Protein AF-A0A7H4PI12-F1 (afdb_monomer)

Structure (mmCIF, N/CA/C/O backbone):
data_AF-A0A7H4PI12-F1
#
_entry.id   AF-A0A7H4PI12-F1
#
loop_
_atom_site.group_PDB
_atom_site.id
_atom_site.type_symbol
_atom_site.label_atom_id
_atom_site.label_alt_id
_atom_site.label_comp_id
_atom_site.label_asym_id
_atom_site.label_entity_id
_atom_site.label_seq_id
_atom_site.pdbx_PDB_ins_code
_atom_site.Cartn_x
_atom_site.Cartn_y
_atom_site.Cartn_z
_atom_site.occupancy
_atom_site.B_iso_or_equiv
_atom_site.auth_seq_id
_atom_site.auth_comp_id
_atom_site.auth_asym_id
_atom_site.auth_atom_id
_atom_site.pdbx_PDB_model_num
ATOM 1 N N . MET A 1 1 ? 13.321 17.589 -21.536 1.00 33.44 1 MET A N 1
ATOM 2 C CA . MET A 1 1 ? 11.863 17.770 -21.383 1.00 33.44 1 MET A CA 1
ATOM 3 C C . MET A 1 1 ? 11.280 16.417 -21.006 1.00 33.44 1 MET A C 1
ATOM 5 O O . MET A 1 1 ? 11.033 15.610 -21.891 1.00 33.44 1 MET A O 1
ATOM 9 N N . ARG A 1 2 ? 11.178 16.107 -19.708 1.00 39.12 2 ARG A N 1
ATOM 10 C CA . ARG A 1 2 ? 10.353 14.979 -19.256 1.00 39.12 2 ARG A CA 1
ATOM 11 C C . ARG A 1 2 ? 8.917 15.487 -19.331 1.00 39.12 2 ARG A C 1
ATOM 13 O O . ARG A 1 2 ? 8.615 16.496 -18.705 1.00 39.12 2 ARG A O 1
ATOM 20 N N . MET A 1 3 ? 8.093 14.896 -20.192 1.00 35.16 3 MET A N 1
ATOM 21 C CA . MET A 1 3 ? 6.657 15.141 -20.125 1.00 35.16 3 MET A CA 1
ATOM 22 C C . MET A 1 3 ? 6.193 14.562 -18.794 1.00 35.16 3 MET A C 1
ATOM 24 O O . MET A 1 3 ? 6.242 13.349 -18.614 1.00 35.16 3 MET A O 1
ATOM 28 N N . SER A 1 4 ? 5.833 15.437 -17.859 1.00 41.44 4 SER A N 1
ATOM 29 C CA . SER A 1 4 ? 5.164 15.076 -16.618 1.00 41.44 4 SER A CA 1
ATOM 30 C C . SER A 1 4 ? 3.796 14.522 -16.993 1.00 41.44 4 SER A C 1
ATOM 32 O O . SER A 1 4 ? 2.830 15.267 -17.139 1.00 41.44 4 SER A O 1
ATOM 34 N N . ILE A 1 5 ? 3.722 13.215 -17.234 1.00 49.44 5 ILE A N 1
ATOM 35 C CA . ILE A 1 5 ? 2.460 12.511 -17.060 1.00 49.44 5 ILE A CA 1
ATOM 36 C C . ILE A 1 5 ? 2.194 12.679 -15.570 1.00 49.44 5 ILE A C 1
ATOM 38 O O . ILE A 1 5 ? 2.943 12.145 -14.759 1.00 49.44 5 ILE A O 1
ATOM 42 N N . GLN A 1 6 ? 1.237 13.529 -15.205 1.00 54.19 6 GLN A N 1
ATOM 43 C CA . GLN A 1 6 ? 0.745 13.544 -13.837 1.00 54.19 6 GLN A CA 1
ATOM 44 C C . GLN A 1 6 ? 0.159 12.153 -13.609 1.00 54.19 6 GLN A C 1
ATOM 46 O O . GLN A 1 6 ? -0.921 11.846 -14.112 1.00 54.19 6 GLN A O 1
ATOM 51 N N . ASN A 1 7 ? 0.925 11.275 -12.963 1.00 68.69 7 ASN A N 1
ATOM 52 C CA . ASN A 1 7 ? 0.414 10.001 -12.497 1.00 68.69 7 ASN A CA 1
ATOM 53 C C . ASN A 1 7 ? -0.525 10.330 -11.346 1.00 68.69 7 ASN A C 1
ATOM 55 O O . ASN A 1 7 ? -0.106 10.542 -10.212 1.00 68.69 7 ASN A O 1
ATOM 59 N N . GLU A 1 8 ? -1.794 10.504 -11.689 1.00 86.06 8 GLU A N 1
ATOM 60 C CA . GLU A 1 8 ? -2.826 10.852 -10.733 1.00 86.06 8 GLU A CA 1
ATOM 61 C C . GLU A 1 8 ? -3.158 9.615 -9.900 1.00 86.06 8 GLU A C 1
ATOM 63 O O . GLU A 1 8 ? -3.460 8.540 -10.437 1.00 86.06 8 GLU A O 1
ATOM 68 N N . MET A 1 9 ? -3.070 9.769 -8.579 1.00 93.25 9 MET A N 1
ATOM 69 C CA . MET A 1 9 ? -3.509 8.744 -7.643 1.00 93.25 9 MET A CA 1
ATOM 70 C C . MET A 1 9 ? -5.002 8.475 -7.898 1.00 93.25 9 MET A C 1
ATOM 72 O O . MET A 1 9 ? -5.786 9.426 -7.927 1.00 93.25 9 MET A O 1
ATOM 76 N N . PRO A 1 10 ? -5.429 7.218 -8.110 1.00 94.94 10 PRO A N 1
ATOM 77 C CA . PRO A 1 10 ? -6.847 6.919 -8.283 1.00 94.94 10 PRO A CA 1
ATOM 78 C C . PRO A 1 10 ? -7.648 7.322 -7.033 1.00 94.94 10 PRO A C 1
ATOM 80 O O . PRO A 1 10 ? -7.107 7.396 -5.932 1.00 94.94 10 PRO A O 1
ATOM 83 N N . GLY A 1 11 ? -8.952 7.570 -7.175 1.00 95.12 11 GLY A N 1
ATOM 84 C CA . GLY A 1 11 ? -9.811 7.912 -6.034 1.00 95.12 11 GLY A CA 1
ATOM 85 C C . GLY A 1 11 ? -10.051 6.720 -5.098 1.00 95.12 11 GLY A C 1
ATOM 86 O O . GLY A 1 11 ? -10.323 5.620 -5.581 1.00 95.12 11 GLY A O 1
ATOM 87 N N . TYR A 1 12 ? -10.004 6.949 -3.779 1.00 94.81 12 TYR A N 1
ATOM 88 C CA . TYR A 1 12 ? -10.070 5.902 -2.742 1.00 94.81 12 TYR A CA 1
ATOM 89 C C . TYR A 1 12 ? -11.268 4.962 -2.922 1.00 94.81 12 TYR A C 1
ATOM 91 O O . TYR A 1 12 ? -11.102 3.757 -3.109 1.00 94.81 12 TYR A O 1
ATOM 99 N N . ASN A 1 13 ? -12.474 5.529 -3.001 1.00 94.44 13 ASN A N 1
ATOM 100 C CA . ASN A 1 13 ? -13.717 4.765 -3.161 1.00 94.44 13 ASN A CA 1
ATOM 101 C C . ASN A 1 13 ? -13.793 3.998 -4.490 1.00 94.44 13 ASN A C 1
ATOM 103 O O . ASN A 1 13 ? -14.437 2.956 -4.568 1.00 94.44 13 ASN A O 1
ATOM 107 N N . ALA A 1 14 ? -13.147 4.496 -5.549 1.00 95.88 14 ALA A N 1
ATOM 108 C CA . ALA A 1 14 ? -13.125 3.800 -6.833 1.00 95.88 14 ALA A CA 1
ATOM 109 C C . ALA A 1 14 ? -12.231 2.554 -6.768 1.00 95.88 14 ALA A C 1
ATOM 111 O O . ALA A 1 14 ? -12.604 1.501 -7.282 1.00 95.88 14 ALA A O 1
ATOM 112 N N . VAL A 1 15 ? -11.072 2.655 -6.107 1.00 97.38 15 VAL A N 1
ATOM 113 C CA . VAL A 1 15 ? -10.194 1.501 -5.867 1.00 97.38 15 VAL A CA 1
ATOM 114 C C . VAL A 1 15 ? -10.881 0.487 -4.957 1.00 97.38 15 VAL A C 1
ATOM 116 O O . VAL A 1 15 ? -10.858 -0.700 -5.267 1.00 97.38 15 VAL A O 1
ATOM 119 N N . ASP A 1 16 ? -11.544 0.949 -3.896 1.00 95.94 16 ASP A N 1
ATOM 120 C CA . ASP A 1 16 ? -12.280 0.085 -2.969 1.00 95.94 16 ASP A CA 1
ATOM 121 C C . ASP A 1 16 ? -13.351 -0.745 -3.690 1.00 95.94 16 ASP A C 1
ATOM 123 O O . ASP A 1 16 ? -13.410 -1.969 -3.567 1.00 95.94 16 ASP A O 1
ATOM 127 N N . GLN A 1 17 ? -14.148 -0.101 -4.546 1.00 96.50 17 GLN A N 1
ATOM 128 C CA . GLN A 1 17 ? -15.148 -0.791 -5.360 1.00 96.50 17 GLN A CA 1
ATOM 129 C C . GLN A 1 17 ? -14.525 -1.848 -6.279 1.00 96.50 17 GLN A C 1
ATOM 131 O O . GLN A 1 17 ? -15.068 -2.946 -6.398 1.00 96.50 17 GLN A O 1
ATOM 136 N N . LEU A 1 18 ? -13.395 -1.542 -6.921 1.00 97.25 18 LEU A N 1
ATOM 137 C CA . LEU A 1 18 ? -12.708 -2.476 -7.818 1.00 97.25 18 LEU A CA 1
ATOM 138 C C . LEU A 1 18 ? -12.129 -3.687 -7.073 1.00 97.25 18 LEU A C 1
ATOM 140 O O . LEU A 1 18 ? -12.217 -4.806 -7.583 1.00 97.25 18 LEU A O 1
ATOM 144 N N . LEU A 1 19 ? -11.561 -3.476 -5.880 1.00 91.88 19 LEU A N 1
ATOM 145 C CA . LEU A 1 19 ? -11.053 -4.543 -5.011 1.00 91.88 19 LEU A CA 1
ATOM 146 C C . LEU A 1 19 ? -12.195 -5.469 -4.577 1.00 91.88 19 LEU A C 1
ATOM 148 O O . LEU A 1 19 ? -12.129 -6.682 -4.797 1.00 91.88 19 LEU A O 1
ATOM 152 N N . ASN A 1 20 ? -13.292 -4.888 -4.084 1.00 92.19 20 ASN A N 1
ATOM 153 C CA . ASN A 1 20 ? -14.480 -5.623 -3.654 1.00 92.19 20 ASN A CA 1
ATOM 154 C C . ASN A 1 20 ? -15.137 -6.417 -4.796 1.00 92.19 20 ASN A C 1
ATOM 156 O O . ASN A 1 20 ? -15.506 -7.577 -4.617 1.00 92.19 20 ASN A O 1
ATOM 160 N N . GLN A 1 21 ? -15.249 -5.837 -5.996 1.00 93.81 21 GLN A N 1
ATOM 161 C CA . GLN A 1 21 ? -15.822 -6.517 -7.168 1.00 93.81 21 GLN A CA 1
ATOM 162 C C . GLN A 1 21 ? -15.034 -7.758 -7.596 1.00 93.81 21 GLN A C 1
ATOM 164 O O . GLN A 1 21 ? -15.619 -8.697 -8.139 1.00 93.81 21 GLN A O 1
ATOM 169 N N . GLN A 1 22 ? -13.718 -7.764 -7.375 1.00 89.06 22 GLN A N 1
ATOM 170 C CA . GLN A 1 22 ? -12.851 -8.899 -7.694 1.00 89.06 22 GLN A CA 1
ATOM 171 C C . GLN A 1 22 ? -12.621 -9.835 -6.502 1.00 89.06 22 GLN A C 1
ATOM 173 O O . GLN A 1 22 ? -11.933 -10.839 -6.657 1.00 89.06 22 GLN A O 1
ATOM 178 N N . GLY A 1 23 ? -13.218 -9.548 -5.339 1.00 85.75 23 GLY A N 1
ATOM 179 C CA . GLY A 1 23 ? -13.073 -10.364 -4.134 1.00 85.75 23 GLY A CA 1
ATOM 180 C C . GLY A 1 23 ? -11.680 -10.296 -3.505 1.00 85.75 23 GLY A C 1
ATOM 181 O O . GLY A 1 23 ? -11.284 -11.234 -2.816 1.00 85.75 23 GLY A O 1
ATOM 182 N N . VAL A 1 24 ? -10.932 -9.215 -3.747 1.00 84.94 24 VAL A N 1
ATOM 183 C CA . VAL A 1 24 ? -9.611 -9.000 -3.145 1.00 84.94 24 VAL A CA 1
ATOM 184 C C . VAL A 1 24 ? -9.805 -8.559 -1.698 1.00 84.94 24 VAL A C 1
ATOM 186 O O . VAL A 1 24 ? -10.451 -7.550 -1.440 1.00 84.94 24 VAL A O 1
ATOM 189 N N . GLY A 1 25 ? -9.242 -9.308 -0.749 1.00 85.75 25 GLY A N 1
ATOM 190 C CA . GLY A 1 25 ? -9.447 -9.099 0.691 1.00 85.75 25 GLY A CA 1
ATOM 191 C C . GLY A 1 25 ? -8.648 -7.953 1.317 1.00 85.75 25 GLY A C 1
ATOM 192 O O . GLY A 1 25 ? -8.349 -8.034 2.503 1.00 85.75 25 GLY A O 1
ATOM 193 N N . LEU A 1 26 ? -8.253 -6.948 0.532 1.00 88.31 26 LEU A N 1
ATOM 194 C CA . LEU A 1 26 ? -7.502 -5.778 0.993 1.00 88.31 26 LEU A CA 1
ATOM 195 C C . LEU A 1 26 ? -8.334 -4.515 0.783 1.00 88.31 26 LEU A C 1
ATOM 197 O O . LEU A 1 26 ? -9.026 -4.377 -0.224 1.00 88.31 26 LEU A O 1
ATOM 201 N N . THR A 1 27 ? -8.172 -3.559 1.688 1.00 94.69 27 THR A N 1
ATOM 202 C CA . THR A 1 27 ? -8.604 -2.170 1.520 1.00 94.69 27 THR A CA 1
ATOM 203 C C . THR A 1 27 ? -7.661 -1.406 0.577 1.00 94.69 27 THR A C 1
ATOM 205 O O . THR A 1 27 ? -6.516 -1.824 0.343 1.00 94.69 27 THR A O 1
ATOM 208 N N . PRO A 1 28 ? -8.070 -0.234 0.055 1.00 97.44 28 PRO A N 1
ATOM 209 C CA . PRO A 1 28 ? -7.175 0.595 -0.749 1.00 97.44 28 PRO A CA 1
ATOM 210 C C . PRO A 1 28 ? -5.924 1.048 0.019 1.00 97.44 28 PRO A C 1
ATOM 212 O O . PRO A 1 28 ? -4.840 1.111 -0.566 1.00 97.44 28 PRO A O 1
ATOM 215 N N . ALA A 1 29 ? -6.051 1.306 1.327 1.00 96.88 29 ALA A N 1
ATOM 216 C CA . ALA A 1 29 ? -4.928 1.662 2.192 1.00 96.88 29 ALA A CA 1
ATOM 217 C C . ALA A 1 29 ? -3.910 0.520 2.289 1.00 96.88 29 ALA A C 1
ATOM 219 O O . ALA A 1 29 ? -2.722 0.718 2.040 1.00 96.88 29 ALA A O 1
ATOM 220 N N . GLU A 1 30 ? -4.369 -0.697 2.561 1.00 96.06 30 GLU A N 1
ATOM 221 C CA . GLU A 1 30 ? -3.512 -1.884 2.614 1.00 96.06 30 GLU A CA 1
ATOM 222 C C . GLU A 1 30 ? -2.811 -2.145 1.276 1.00 96.06 30 GLU A C 1
ATOM 224 O O . GLU A 1 30 ? -1.605 -2.388 1.237 1.00 96.06 30 GLU A O 1
ATOM 229 N N . MET A 1 31 ? -3.532 -2.010 0.1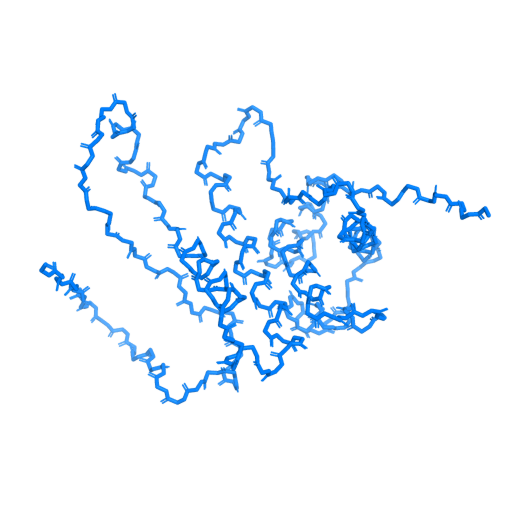61 1.00 98.00 31 MET A N 1
ATOM 230 C CA . MET A 1 31 ? -2.961 -2.164 -1.178 1.00 98.00 31 MET A CA 1
ATOM 231 C C . MET A 1 31 ? -1.869 -1.119 -1.467 1.00 98.00 31 MET A C 1
ATOM 233 O O . MET A 1 31 ? -0.792 -1.460 -1.964 1.00 98.00 31 MET A O 1
ATOM 237 N N . HIS A 1 32 ? -2.103 0.148 -1.111 1.00 98.38 32 HIS A N 1
ATOM 238 C CA . HIS A 1 32 ? -1.095 1.202 -1.242 1.00 98.38 32 HIS A CA 1
ATOM 239 C C . HIS A 1 32 ? 0.113 0.958 -0.331 1.00 98.38 32 HIS A C 1
ATOM 241 O O . HIS A 1 32 ? 1.249 1.202 -0.741 1.00 98.38 32 HIS A O 1
ATOM 247 N N . GLY A 1 33 ? -0.115 0.463 0.888 1.00 97.00 33 GLY A N 1
ATOM 248 C CA . GLY A 1 33 ? 0.935 0.053 1.819 1.00 97.00 33 GLY A CA 1
ATOM 249 C C . GLY A 1 33 ? 1.818 -1.021 1.209 1.00 97.00 33 GLY A C 1
ATOM 250 O O . GLY A 1 33 ? 3.030 -0.837 1.127 1.00 97.00 33 GLY A O 1
ATOM 251 N N . LEU A 1 34 ? 1.213 -2.080 0.668 1.00 96.69 34 LEU A N 1
ATOM 252 C CA . LEU A 1 34 ? 1.930 -3.162 -0.002 1.00 96.69 34 LEU A CA 1
ATOM 253 C C . LEU A 1 34 ? 2.814 -2.658 -1.149 1.00 96.69 34 LEU A C 1
ATOM 255 O O . LEU A 1 34 ? 4.005 -2.970 -1.196 1.00 96.69 34 LEU A O 1
ATOM 259 N N . ILE A 1 35 ? 2.250 -1.852 -2.051 1.00 97.75 35 ILE A N 1
ATOM 260 C CA . ILE A 1 35 ? 2.979 -1.288 -3.197 1.00 97.75 35 ILE A CA 1
ATOM 261 C C . ILE A 1 35 ? 4.122 -0.380 -2.725 1.00 97.75 35 ILE A C 1
ATOM 263 O O . ILE A 1 35 ? 5.242 -0.487 -3.226 1.00 97.75 35 ILE A O 1
ATOM 267 N N . SER A 1 36 ? 3.866 0.461 -1.722 1.00 97.38 36 SER A N 1
ATOM 268 C CA . SER A 1 36 ? 4.871 1.340 -1.117 1.00 97.38 36 SER A CA 1
ATOM 269 C C . SER A 1 36 ? 6.011 0.541 -0.479 1.00 97.38 36 SER A C 1
ATOM 271 O O . SER A 1 36 ? 7.177 0.873 -0.671 1.00 97.38 36 SER A O 1
ATOM 273 N N . GLY A 1 37 ? 5.702 -0.552 0.225 1.00 93.88 37 GLY A N 1
ATOM 274 C CA . GLY A 1 37 ? 6.696 -1.447 0.818 1.00 93.88 37 GLY A CA 1
ATOM 275 C C . GLY A 1 37 ? 7.575 -2.123 -0.232 1.00 93.88 37 GLY A C 1
ATOM 276 O O . GLY A 1 37 ? 8.794 -2.177 -0.081 1.00 93.88 37 GLY A O 1
ATOM 277 N N . ILE A 1 38 ? 6.970 -2.584 -1.331 1.00 94.38 38 ILE A N 1
ATOM 278 C CA . ILE A 1 38 ? 7.683 -3.185 -2.468 1.00 94.38 38 ILE A CA 1
ATOM 279 C C . ILE A 1 38 ? 8.640 -2.171 -3.120 1.00 94.38 38 ILE A C 1
ATOM 281 O O . ILE A 1 38 ? 9.795 -2.505 -3.402 1.00 94.38 38 ILE A O 1
ATOM 285 N N . LEU A 1 39 ? 8.185 -0.930 -3.326 1.00 93.94 39 LEU A N 1
ATOM 286 C CA . LEU A 1 39 ? 8.994 0.166 -3.871 1.00 93.94 39 LEU A CA 1
ATOM 287 C C . LEU A 1 39 ? 10.154 0.542 -2.936 1.00 93.94 39 LEU A C 1
ATOM 289 O O . LEU A 1 39 ? 11.309 0.569 -3.365 1.00 93.94 39 LEU A O 1
ATOM 293 N N . CYS A 1 40 ? 9.878 0.761 -1.647 1.00 93.25 40 CYS A N 1
ATOM 294 C CA . CYS A 1 40 ? 10.893 1.082 -0.636 1.00 93.25 40 CYS A CA 1
ATOM 295 C C . CYS A 1 40 ? 11.899 -0.056 -0.428 1.00 93.25 40 CYS A C 1
ATOM 297 O O . CYS A 1 40 ? 13.068 0.186 -0.128 1.00 93.25 40 CYS A O 1
ATOM 299 N N . GLY A 1 41 ? 11.482 -1.301 -0.653 1.00 89.00 41 GLY A N 1
ATOM 300 C CA . GLY A 1 41 ? 12.371 -2.454 -0.691 1.00 89.00 41 GLY A CA 1
ATOM 301 C C . GLY A 1 41 ? 13.214 -2.567 -1.962 1.00 89.00 41 GLY A C 1
ATOM 302 O O . GLY A 1 41 ? 13.965 -3.528 -2.111 1.00 89.00 41 GLY A O 1
ATOM 303 N N . GLY A 1 42 ? 13.159 -1.588 -2.864 1.00 88.25 42 GLY A N 1
ATOM 304 C CA . GLY A 1 42 ? 14.069 -1.464 -3.998 1.00 88.25 42 GLY A CA 1
ATOM 305 C C . GLY A 1 42 ? 13.605 -2.164 -5.272 1.00 88.25 42 GLY A C 1
ATOM 306 O O . GLY A 1 42 ? 14.413 -2.319 -6.192 1.00 88.25 42 GLY A O 1
ATOM 307 N N . ASN A 1 43 ? 12.337 -2.576 -5.357 1.00 91.50 43 ASN A N 1
ATOM 308 C CA . ASN A 1 43 ? 11.761 -3.018 -6.623 1.00 91.50 43 ASN A CA 1
ATOM 309 C C . ASN A 1 43 ? 11.670 -1.833 -7.602 1.00 91.50 43 ASN A C 1
ATOM 311 O O . ASN A 1 43 ? 11.208 -0.757 -7.235 1.00 91.50 43 ASN A O 1
ATOM 315 N N . LYS A 1 44 ? 12.136 -2.020 -8.842 1.00 86.50 44 LYS A N 1
ATOM 316 C CA . LYS A 1 44 ? 12.191 -0.960 -9.871 1.00 86.50 44 LYS A CA 1
ATOM 317 C C . LYS A 1 44 ? 11.654 -1.395 -11.233 1.00 86.50 44 LYS A C 1
ATOM 319 O O . LYS A 1 44 ? 11.778 -0.656 -12.207 1.00 86.50 44 LYS A O 1
ATOM 324 N N . ASP A 1 45 ? 11.127 -2.608 -11.337 1.00 90.88 45 ASP A N 1
ATOM 325 C CA . ASP A 1 45 ? 10.677 -3.186 -12.600 1.00 90.88 45 ASP A CA 1
ATOM 326 C C . ASP A 1 45 ? 9.252 -3.731 -12.468 1.00 90.88 45 ASP A C 1
ATOM 328 O O . ASP A 1 45 ? 8.603 -3.581 -11.444 1.00 90.88 45 ASP A O 1
ATOM 332 N N . SER A 1 46 ? 8.712 -4.346 -13.518 1.00 93.31 46 SER A N 1
ATOM 333 C CA . SER A 1 46 ? 7.322 -4.819 -13.507 1.00 93.31 46 SER A CA 1
ATOM 334 C C . SER A 1 46 ? 7.080 -6.083 -12.667 1.00 93.31 46 SER A C 1
ATOM 336 O O . SER A 1 46 ? 5.955 -6.582 -12.666 1.00 93.31 46 SER A O 1
ATOM 338 N N . SER A 1 47 ? 8.085 -6.612 -11.954 1.00 94.44 47 SER A N 1
ATOM 339 C CA . SER A 1 47 ? 7.928 -7.788 -11.082 1.00 94.44 47 SER A CA 1
ATOM 340 C C . SER A 1 47 ? 7.059 -7.528 -9.849 1.00 94.44 47 SER A C 1
ATOM 342 O O . SER A 1 47 ? 6.576 -8.485 -9.247 1.00 94.44 47 SER A O 1
ATOM 344 N N . TRP A 1 48 ? 6.770 -6.264 -9.512 1.00 95.88 48 TRP A N 1
ATOM 345 C CA . TRP A 1 48 ? 5.797 -5.933 -8.468 1.00 95.88 48 TRP A CA 1
ATOM 346 C C . TRP A 1 48 ? 4.393 -6.480 -8.770 1.00 95.88 48 TRP A C 1
ATOM 348 O O . TRP A 1 48 ? 3.686 -6.863 -7.847 1.00 95.88 48 TRP A O 1
ATOM 358 N N . GLN A 1 49 ? 3.980 -6.560 -10.042 1.00 96.38 49 GLN A N 1
ATOM 359 C CA . GLN A 1 49 ? 2.632 -7.015 -10.413 1.00 96.38 49 GLN A CA 1
ATOM 360 C C . GLN A 1 49 ? 2.387 -8.484 -10.047 1.00 96.38 49 GLN A C 1
ATOM 362 O O . GLN A 1 49 ? 1.460 -8.742 -9.282 1.00 96.38 49 GLN A O 1
ATOM 367 N N . PRO A 1 50 ? 3.190 -9.456 -10.537 1.00 93.62 50 PRO A N 1
ATOM 368 C CA . PRO A 1 50 ? 3.025 -10.846 -10.124 1.00 93.62 50 PRO A CA 1
ATOM 369 C C . PRO A 1 50 ? 3.209 -11.024 -8.613 1.00 93.62 50 PRO A C 1
ATOM 371 O O . PRO A 1 50 ? 2.469 -11.796 -8.019 1.00 93.62 50 PRO A O 1
ATOM 374 N N . LEU A 1 51 ? 4.098 -10.255 -7.972 1.00 90.00 51 LEU A N 1
ATOM 375 C CA . LEU A 1 51 ? 4.266 -10.298 -6.519 1.00 90.00 51 LEU A CA 1
ATOM 376 C C . LEU A 1 51 ? 2.995 -9.869 -5.765 1.00 90.00 51 LEU A C 1
ATOM 378 O O . LEU A 1 51 ? 2.582 -10.541 -4.825 1.00 90.00 51 LEU A O 1
ATOM 382 N N . VAL A 1 52 ? 2.343 -8.781 -6.183 1.00 92.94 52 VAL A N 1
ATOM 383 C CA . VAL A 1 52 ? 1.065 -8.355 -5.594 1.00 92.94 52 VAL A CA 1
ATOM 384 C C . VAL A 1 52 ? -0.019 -9.406 -5.844 1.00 92.94 52 VAL A C 1
ATOM 386 O O . VAL A 1 52 ? -0.768 -9.713 -4.919 1.00 92.94 52 VAL A O 1
ATOM 389 N N . HIS A 1 53 ? -0.088 -10.008 -7.036 1.00 90.62 53 HIS A N 1
ATOM 390 C CA . HIS A 1 53 ? -1.038 -11.095 -7.308 1.00 90.62 53 HIS A CA 1
ATOM 391 C C . HIS A 1 53 ? -0.830 -12.283 -6.360 1.00 90.62 53 HIS A C 1
ATOM 393 O O . HIS A 1 53 ? -1.795 -12.785 -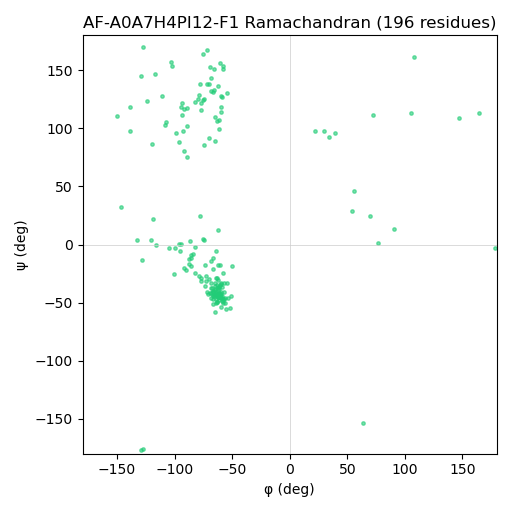5.786 1.00 90.62 53 HIS A O 1
ATOM 399 N N . ASP A 1 54 ? 0.417 -12.711 -6.158 1.00 86.12 54 ASP A N 1
ATOM 400 C CA . ASP A 1 54 ? 0.757 -13.832 -5.275 1.00 86.12 54 ASP A CA 1
ATOM 401 C C . ASP A 1 54 ? 0.358 -13.554 -3.819 1.00 86.12 54 ASP A C 1
ATOM 403 O O . ASP A 1 54 ? -0.121 -14.448 -3.123 1.00 86.12 54 ASP A O 1
ATOM 407 N N . LEU A 1 55 ? 0.523 -12.308 -3.365 1.00 85.06 55 LEU A N 1
ATOM 408 C CA . LEU A 1 55 ? 0.245 -11.908 -1.984 1.00 85.06 55 LEU A CA 1
ATOM 409 C C . LEU A 1 55 ? -1.233 -11.620 -1.702 1.00 85.06 55 LEU A C 1
ATOM 411 O O . LEU A 1 55 ? -1.645 -11.700 -0.549 1.00 85.06 55 LEU A O 1
ATOM 415 N N . THR A 1 56 ? -2.022 -11.263 -2.719 1.00 86.38 56 THR A N 1
ATOM 416 C CA . THR A 1 56 ? -3.370 -10.694 -2.508 1.00 86.38 56 THR A CA 1
ATOM 417 C C . THR A 1 56 ? -4.482 -11.381 -3.297 1.00 86.38 56 THR A C 1
ATOM 419 O O . THR A 1 56 ? -5.653 -11.155 -3.004 1.00 86.38 56 THR A O 1
ATOM 422 N N . ASN A 1 57 ? -4.144 -12.218 -4.284 1.00 86.56 57 ASN A N 1
ATOM 423 C CA . ASN A 1 57 ? -5.111 -12.791 -5.223 1.00 86.56 57 ASN A CA 1
ATOM 424 C C . ASN A 1 57 ? -4.744 -14.212 -5.687 1.00 86.56 57 ASN A C 1
ATOM 426 O O . ASN A 1 57 ? -4.991 -14.581 -6.834 1.00 86.56 57 ASN A O 1
ATOM 430 N N . GLU A 1 58 ? -4.096 -15.004 -4.827 1.00 84.50 58 GLU A N 1
ATOM 431 C CA . GLU A 1 58 ? -3.708 -16.400 -5.113 1.00 84.50 58 GLU A CA 1
ATOM 432 C C . GLU A 1 58 ? -2.883 -16.571 -6.411 1.00 84.50 58 GLU A C 1
ATOM 434 O O . GLU A 1 58 ? -2.947 -17.601 -7.085 1.00 84.50 58 GLU A O 1
ATOM 439 N N . GLY A 1 59 ? -2.119 -15.541 -6.793 1.00 82.69 59 GLY A N 1
ATOM 440 C CA . GLY A 1 59 ? -1.324 -15.512 -8.026 1.00 82.69 59 GLY A CA 1
ATOM 441 C C . GLY A 1 59 ? -2.130 -15.251 -9.305 1.00 82.69 59 GLY A C 1
ATOM 442 O O . GLY A 1 59 ? -1.565 -15.207 -10.401 1.00 82.69 59 GLY A O 1
ATOM 443 N N . LEU A 1 60 ? -3.447 -15.049 -9.204 1.00 89.44 60 LEU A N 1
ATOM 444 C CA . LEU A 1 60 ? -4.300 -14.703 -10.337 1.00 89.44 60 LEU A CA 1
ATOM 445 C C . LEU A 1 60 ? -4.148 -13.221 -10.696 1.00 89.44 60 LEU A C 1
ATOM 447 O O . LEU A 1 60 ? -4.127 -12.338 -9.838 1.00 89.44 60 LEU A O 1
ATOM 451 N N . ALA A 1 61 ? -4.084 -12.934 -11.995 1.00 93.81 61 ALA A N 1
ATOM 452 C CA . ALA A 1 61 ? -4.026 -11.562 -12.478 1.00 93.81 61 ALA A CA 1
ATOM 453 C C . ALA A 1 61 ? -5.349 -10.823 -12.231 1.00 93.81 61 ALA A C 1
ATOM 455 O O . ALA A 1 61 ? -6.430 -11.388 -12.413 1.00 93.81 61 ALA A O 1
ATOM 456 N N . PHE A 1 62 ? -5.259 -9.537 -11.894 1.00 95.62 62 PHE A N 1
ATOM 457 C CA . PHE A 1 62 ? -6.435 -8.680 -11.761 1.00 95.62 62 PHE A CA 1
ATOM 458 C C . PHE A 1 62 ? -7.106 -8.385 -13.108 1.00 95.62 62 PHE A C 1
ATOM 460 O O . PHE A 1 62 ? -6.459 -8.301 -14.158 1.00 95.62 62 PHE A O 1
ATOM 467 N N . GLY A 1 63 ? -8.415 -8.133 -13.066 1.00 96.50 63 GLY A N 1
ATOM 468 C CA . GLY A 1 63 ? -9.166 -7.579 -14.189 1.00 96.50 63 GLY A CA 1
ATOM 469 C C . GLY A 1 63 ? -8.607 -6.225 -14.642 1.00 96.50 63 GLY A C 1
ATOM 470 O O . GLY A 1 63 ? -8.003 -5.490 -13.859 1.00 96.50 63 GLY A O 1
ATOM 471 N N . HIS A 1 64 ? -8.822 -5.889 -15.918 1.00 96.88 64 HIS A N 1
ATOM 4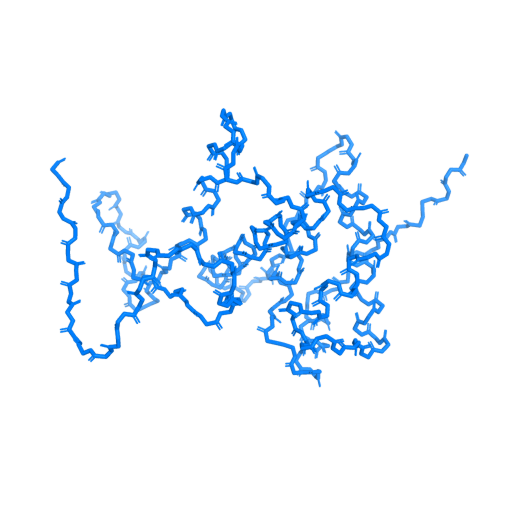72 C CA . HIS A 1 64 ? -8.175 -4.755 -16.591 1.00 96.88 64 HIS A CA 1
ATOM 473 C C . HIS A 1 64 ? -8.279 -3.424 -15.826 1.00 96.88 64 HIS A C 1
ATOM 475 O O . HIS A 1 64 ? -7.279 -2.714 -15.718 1.00 96.88 64 HIS A O 1
ATOM 481 N N . GLU A 1 65 ? -9.459 -3.108 -15.288 1.00 97.31 65 GLU A N 1
ATOM 482 C CA . GLU A 1 65 ? -9.731 -1.850 -14.583 1.00 97.31 65 GLU A CA 1
ATOM 483 C C . GLU A 1 65 ? -8.937 -1.738 -13.277 1.00 97.31 65 GLU A C 1
ATOM 485 O O . GLU A 1 65 ? -8.197 -0.771 -13.096 1.00 97.31 65 GLU A O 1
ATOM 490 N N . LEU A 1 66 ? -8.996 -2.763 -12.418 1.00 96.94 66 LEU A N 1
ATOM 491 C CA . LEU A 1 66 ? -8.200 -2.812 -11.188 1.00 96.94 66 LEU A CA 1
ATOM 492 C C . LEU A 1 66 ? -6.704 -2.790 -11.507 1.00 96.94 66 LEU A C 1
ATOM 494 O O . LEU A 1 66 ? -5.962 -1.998 -10.937 1.00 96.94 66 LEU A O 1
ATOM 498 N N . ALA A 1 67 ? -6.257 -3.579 -12.487 1.00 97.25 67 ALA A N 1
ATOM 499 C CA . ALA A 1 67 ? -4.857 -3.588 -12.894 1.00 97.25 67 ALA A CA 1
ATOM 500 C C . ALA A 1 67 ? -4.381 -2.199 -13.362 1.00 97.25 67 ALA A C 1
ATOM 502 O O . ALA A 1 67 ? -3.238 -1.821 -13.108 1.00 97.25 67 ALA A O 1
ATOM 503 N N . GLN A 1 68 ? -5.232 -1.426 -14.047 1.00 97.25 68 GLN A N 1
ATOM 504 C CA . GLN A 1 68 ? -4.906 -0.057 -14.448 1.00 97.25 68 GLN A CA 1
ATOM 505 C C . GLN A 1 68 ? -4.877 0.900 -13.253 1.00 97.25 68 GLN A C 1
ATOM 507 O O . GLN A 1 68 ? -3.942 1.693 -13.158 1.00 97.25 68 GLN A O 1
ATOM 512 N N . ALA A 1 69 ? -5.839 0.804 -12.334 1.00 97.44 69 ALA A N 1
ATOM 513 C CA . ALA A 1 69 ? -5.852 1.608 -11.115 1.00 97.44 69 ALA A CA 1
ATOM 514 C C . ALA A 1 69 ? -4.589 1.369 -10.269 1.00 97.44 69 ALA A C 1
ATOM 516 O O . ALA A 1 69 ? -3.936 2.326 -9.859 1.00 97.44 69 ALA A O 1
ATOM 517 N N . LEU A 1 70 ? -4.176 0.109 -10.100 1.00 97.38 70 LEU A N 1
ATOM 518 C CA . LEU A 1 70 ? -2.959 -0.239 -9.361 1.00 97.38 70 LEU A CA 1
ATOM 519 C C . LEU A 1 70 ? -1.680 0.199 -10.082 1.00 97.38 70 LEU A C 1
ATOM 521 O O . LEU A 1 70 ? -0.722 0.598 -9.427 1.00 97.38 70 LEU A O 1
ATOM 525 N N . ARG A 1 71 ? -1.649 0.185 -11.424 1.00 97.38 71 ARG A N 1
ATOM 526 C CA . ARG A 1 71 ? -0.531 0.774 -12.186 1.00 97.38 71 ARG A CA 1
ATOM 527 C C . ARG A 1 71 ? -0.424 2.280 -11.961 1.00 97.38 71 ARG A C 1
ATOM 529 O O . ARG A 1 71 ? 0.686 2.771 -11.780 1.00 97.38 71 ARG A O 1
ATOM 536 N N . ASN A 1 72 ? -1.551 2.993 -11.961 1.00 96.81 72 ASN A N 1
ATOM 537 C CA . ASN A 1 72 ? -1.572 4.431 -11.688 1.00 96.81 72 ASN A CA 1
ATOM 538 C C . ASN A 1 72 ? -1.101 4.718 -10.258 1.00 96.81 72 ASN A C 1
ATOM 540 O O . ASN A 1 72 ? -0.221 5.553 -10.078 1.00 96.81 72 ASN A O 1
ATOM 544 N N . MET A 1 73 ? -1.616 3.967 -9.276 1.00 97.38 73 MET A N 1
ATOM 545 C CA . MET A 1 73 ? -1.190 4.037 -7.877 1.00 97.38 73 MET A CA 1
ATOM 546 C C . MET A 1 73 ? 0.319 3.813 -7.748 1.00 97.38 73 MET A C 1
ATOM 548 O O . MET A 1 73 ? 1.015 4.694 -7.267 1.00 97.38 73 MET A O 1
ATOM 552 N N . HIS A 1 74 ? 0.848 2.701 -8.267 1.00 97.38 74 HIS A N 1
ATOM 553 C CA . HIS A 1 74 ? 2.285 2.413 -8.246 1.00 97.38 74 HIS A CA 1
ATOM 554 C C . HIS A 1 74 ? 3.119 3.547 -8.848 1.00 97.38 74 HIS A C 1
ATOM 556 O O . HIS A 1 74 ? 4.141 3.935 -8.287 1.00 97.38 74 HIS A O 1
ATOM 562 N N . SER A 1 75 ? 2.709 4.067 -10.006 1.00 95.00 75 SER A N 1
ATOM 563 C CA . SER A 1 75 ? 3.446 5.124 -10.696 1.00 95.00 75 SER A CA 1
ATOM 564 C C . SER A 1 75 ? 3.432 6.437 -9.906 1.00 95.00 75 SER A C 1
ATOM 566 O O . SER A 1 75 ? 4.480 7.050 -9.735 1.00 95.00 75 SER A O 1
ATOM 568 N N . ALA A 1 76 ? 2.278 6.822 -9.352 1.00 94.62 76 ALA A N 1
ATOM 569 C CA . ALA A 1 76 ? 2.139 7.998 -8.494 1.00 94.62 76 ALA A CA 1
ATOM 570 C C . ALA A 1 76 ? 2.967 7.869 -7.204 1.00 94.62 76 ALA A C 1
ATOM 572 O O . ALA A 1 76 ? 3.681 8.797 -6.824 1.00 94.62 76 ALA A O 1
ATOM 573 N N . THR A 1 77 ? 2.922 6.700 -6.557 1.00 94.62 77 THR A N 1
ATOM 574 C CA . THR A 1 77 ? 3.706 6.398 -5.354 1.00 94.62 77 THR A CA 1
ATOM 575 C C . THR A 1 77 ? 5.204 6.471 -5.643 1.00 94.62 77 THR A C 1
ATOM 577 O O . THR A 1 77 ? 5.925 7.148 -4.914 1.00 94.62 77 THR A O 1
ATOM 580 N N . SER A 1 78 ? 5.669 5.837 -6.726 1.00 93.75 78 SER A N 1
ATOM 581 C CA . SER A 1 78 ? 7.076 5.874 -7.143 1.00 93.75 78 SER A CA 1
ATOM 582 C C . SER A 1 78 ? 7.551 7.304 -7.390 1.00 93.75 78 SER A C 1
ATOM 584 O O . SER A 1 78 ? 8.596 7.686 -6.871 1.00 93.75 78 SER A O 1
ATOM 586 N N . ASP A 1 79 ? 6.772 8.104 -8.125 1.00 91.50 79 ASP A N 1
ATOM 587 C CA . ASP A 1 79 ? 7.110 9.504 -8.393 1.00 91.50 79 ASP A CA 1
ATOM 588 C C . ASP A 1 79 ? 7.189 10.318 -7.089 1.00 91.50 79 ASP A C 1
ATOM 590 O O . ASP A 1 79 ? 8.115 11.102 -6.910 1.00 91.50 79 ASP A O 1
ATOM 594 N N . SER A 1 80 ? 6.259 10.104 -6.150 1.00 88.88 80 SER A N 1
ATOM 595 C CA . SER A 1 80 ? 6.229 10.829 -4.870 1.00 88.88 80 SER A CA 1
ATOM 596 C C . SER A 1 80 ? 7.366 10.459 -3.908 1.00 88.88 80 SER A C 1
ATOM 598 O O . SER A 1 80 ? 7.787 11.301 -3.118 1.00 88.88 80 SER A O 1
ATOM 600 N N . LEU A 1 81 ? 7.863 9.216 -3.973 1.00 87.56 81 LEU A N 1
ATOM 601 C CA . LEU A 1 81 ? 8.995 8.736 -3.171 1.00 87.56 81 LEU A CA 1
ATOM 602 C C . LEU A 1 81 ? 10.343 9.228 -3.715 1.00 87.56 81 LEU A C 1
ATOM 604 O O . LEU A 1 81 ? 11.291 9.373 -2.947 1.00 87.56 81 LEU A O 1
ATOM 608 N N . GLU A 1 82 ? 10.441 9.462 -5.027 1.00 86.06 82 GLU A N 1
ATOM 609 C CA . GLU A 1 82 ? 11.642 10.009 -5.674 1.00 86.06 82 GLU A CA 1
ATOM 610 C C . GLU A 1 82 ? 11.692 11.549 -5.654 1.00 86.06 82 GLU A C 1
ATOM 612 O O . GLU A 1 82 ? 12.715 12.129 -6.022 1.00 86.06 82 GLU A O 1
ATOM 617 N N . ASP A 1 83 ? 10.608 12.216 -5.248 1.00 82.62 83 ASP A N 1
ATOM 618 C CA . ASP A 1 83 ? 10.511 13.674 -5.232 1.00 82.62 83 ASP A CA 1
ATOM 619 C C . ASP A 1 83 ? 11.238 14.300 -4.025 1.00 82.62 83 ASP A C 1
ATOM 621 O O . ASP A 1 83 ? 10.980 13.971 -2.865 1.00 82.62 83 ASP A O 1
ATOM 625 N N . ASP A 1 84 ? 12.110 15.277 -4.297 1.00 72.94 84 ASP A N 1
ATOM 626 C CA . ASP A 1 84 ? 12.888 16.002 -3.277 1.00 72.94 84 ASP A CA 1
ATOM 627 C C . ASP A 1 84 ? 12.018 16.879 -2.345 1.00 72.94 84 ASP A C 1
ATOM 629 O O . ASP A 1 84 ? 12.497 17.400 -1.336 1.00 72.94 84 ASP A O 1
ATOM 633 N N . GLY A 1 85 ? 10.744 17.089 -2.687 1.00 74.94 85 GLY A N 1
ATOM 634 C CA . GLY A 1 85 ? 9.775 17.878 -1.934 1.00 74.94 85 GLY A CA 1
ATOM 635 C C . GLY A 1 85 ? 9.032 17.109 -0.843 1.00 74.94 85 GLY A C 1
ATOM 636 O O . GLY A 1 85 ? 8.170 17.705 -0.197 1.00 74.94 85 GLY A O 1
ATOM 637 N N . PHE A 1 86 ? 9.352 15.827 -0.614 1.00 75.12 86 PHE A N 1
ATOM 638 C CA . PHE A 1 86 ? 8.691 14.970 0.383 1.00 75.12 86 PHE A CA 1
ATOM 639 C C . PHE A 1 86 ? 7.167 14.891 0.179 1.00 75.12 86 PHE A C 1
ATOM 641 O O . PHE A 1 86 ? 6.380 15.028 1.115 1.00 75.12 86 PHE A O 1
ATOM 648 N N . LEU A 1 87 ? 6.743 14.685 -1.072 1.00 83.62 87 LEU A N 1
ATOM 649 C CA . LEU A 1 87 ? 5.329 14.678 -1.469 1.00 83.62 87 LEU A CA 1
ATOM 650 C C . LEU A 1 87 ? 4.611 13.344 -1.225 1.00 83.62 87 LEU A C 1
ATOM 652 O O . LEU A 1 87 ? 3.412 13.247 -1.487 1.00 83.62 87 LEU A O 1
ATOM 656 N N . PHE A 1 88 ? 5.313 12.320 -0.737 1.00 87.00 88 PHE A N 1
ATOM 657 C CA . PHE A 1 88 ? 4.704 11.045 -0.374 1.00 87.00 88 PHE A CA 1
ATOM 658 C C . PHE A 1 88 ? 3.632 11.237 0.710 1.00 87.00 88 PHE A C 1
ATOM 660 O O . PHE A 1 88 ? 3.878 11.832 1.759 1.00 87.00 88 PHE A O 1
ATOM 667 N N . GLN A 1 89 ? 2.435 10.717 0.447 1.00 89.31 89 GLN A N 1
ATOM 668 C CA . GLN A 1 89 ? 1.294 10.755 1.358 1.00 89.31 89 GLN A CA 1
ATOM 669 C C . GLN A 1 89 ? 0.713 9.351 1.503 1.00 89.31 89 GLN A C 1
ATOM 671 O O . GLN A 1 89 ? 0.677 8.572 0.547 1.00 89.31 89 GLN A O 1
ATOM 676 N N . LEU A 1 90 ? 0.235 9.032 2.705 1.00 92.88 90 LEU A N 1
ATOM 677 C CA . LEU A 1 90 ? -0.467 7.778 2.942 1.00 92.88 90 LEU A CA 1
ATOM 678 C C . LEU A 1 90 ? -1.845 7.822 2.282 1.00 92.88 90 LEU A C 1
ATOM 680 O O . LEU A 1 90 ? -2.563 8.816 2.365 1.00 92.88 90 LEU A O 1
ATOM 684 N N . TYR A 1 91 ? -2.221 6.717 1.649 1.00 95.69 91 TYR A N 1
ATOM 685 C CA . TYR A 1 91 ? -3.505 6.572 0.975 1.00 95.69 91 TYR A CA 1
ATOM 686 C C . TYR A 1 91 ? -4.550 6.042 1.956 1.00 95.69 91 TYR A C 1
ATOM 688 O O . TYR A 1 91 ? -4.862 4.854 1.982 1.00 95.69 91 TYR A O 1
ATOM 696 N N . LEU A 1 92 ? -5.010 6.929 2.832 1.00 93.94 92 LEU A N 1
ATOM 697 C CA . LEU A 1 92 ? -5.963 6.639 3.901 1.00 93.94 92 LEU A CA 1
ATOM 698 C C . LEU A 1 92 ? -7.365 7.140 3.520 1.00 93.94 92 LEU A C 1
ATOM 700 O O . LEU A 1 92 ? -7.470 8.044 2.688 1.00 93.94 92 LEU A O 1
ATOM 704 N N . PRO A 1 93 ? -8.435 6.578 4.109 1.00 91.44 93 PRO A N 1
ATOM 705 C CA . PRO A 1 93 ? -9.780 7.103 3.914 1.00 91.44 93 PRO A CA 1
ATOM 706 C C . PRO A 1 93 ? -9.873 8.537 4.456 1.00 91.44 93 PRO A C 1
ATOM 708 O O . PRO A 1 93 ? -9.372 8.846 5.543 1.00 91.44 93 PRO A O 1
ATOM 711 N N . ASP A 1 94 ? -10.518 9.415 3.692 1.00 85.88 94 ASP A N 1
ATOM 712 C CA . ASP A 1 94 ? -10.709 10.828 4.004 1.00 85.88 94 ASP A CA 1
ATOM 713 C C . ASP A 1 94 ? -12.189 11.244 3.919 1.00 85.88 94 ASP A C 1
ATOM 715 O O . ASP A 1 94 ? -13.055 10.484 3.486 1.00 85.88 94 ASP A O 1
ATOM 719 N N . GLY A 1 95 ? -12.489 12.458 4.386 1.00 85.31 95 GLY A N 1
ATOM 720 C CA . GLY A 1 95 ? -13.843 13.014 4.423 1.00 85.31 95 GLY A CA 1
ATOM 721 C C . GLY A 1 95 ? -14.449 13.095 5.826 1.00 85.31 95 GLY A C 1
ATOM 722 O O . GLY A 1 95 ? -13.998 12.443 6.768 1.00 85.31 95 GLY A O 1
ATOM 723 N N . ASP A 1 96 ? -15.486 13.926 5.949 1.00 81.69 96 ASP A N 1
ATOM 724 C CA . ASP A 1 96 ? -16.112 14.282 7.233 1.00 81.69 96 ASP A CA 1
ATOM 725 C C . ASP A 1 96 ? -16.834 13.103 7.911 1.00 81.69 96 ASP A C 1
ATOM 727 O O . ASP A 1 96 ? -17.058 13.130 9.118 1.00 81.69 96 ASP A O 1
ATOM 731 N N . GLU A 1 97 ? -17.198 12.070 7.145 1.00 85.38 97 GLU A N 1
ATOM 732 C CA . GLU A 1 97 ? -17.904 10.882 7.644 1.00 85.38 97 GLU A CA 1
ATOM 733 C C . GLU A 1 97 ? -16.959 9.786 8.165 1.00 85.38 97 GLU A C 1
ATOM 735 O O . GLU A 1 97 ? -17.414 8.861 8.832 1.00 85.38 97 GLU A O 1
ATOM 740 N N . VAL A 1 98 ? -15.651 9.882 7.893 1.00 84.56 98 VAL A N 1
ATOM 741 C CA . VAL A 1 98 ? -14.665 8.884 8.334 1.00 84.56 98 VAL A CA 1
ATOM 742 C C . VAL A 1 98 ? -14.262 9.175 9.777 1.00 84.56 98 VAL A C 1
ATOM 744 O O . VAL A 1 98 ? -13.753 10.264 10.085 1.00 84.56 98 VAL A O 1
ATOM 747 N N . SER A 1 99 ? -14.449 8.205 10.672 1.00 85.38 99 SER A N 1
ATOM 748 C CA . SER A 1 99 ? -14.092 8.376 12.079 1.00 85.38 99 SER A CA 1
ATOM 749 C C . SER A 1 99 ? -12.571 8.376 12.288 1.00 85.38 99 SER A C 1
ATOM 751 O O . SER A 1 99 ? -11.773 8.050 11.404 1.00 85.38 99 SER A O 1
ATOM 753 N N . VAL A 1 100 ? -12.134 8.787 13.481 1.00 79.94 100 VAL A N 1
ATOM 754 C CA . VAL A 1 100 ? -10.719 8.663 13.859 1.00 79.94 100 VAL A CA 1
ATOM 755 C C . VAL A 1 100 ? -10.294 7.196 13.964 1.00 79.94 100 VAL A C 1
ATOM 757 O O . VAL A 1 100 ? -9.167 6.883 13.588 1.00 79.94 100 VAL A O 1
ATOM 760 N N . PHE A 1 101 ? -11.203 6.317 14.390 1.00 81.19 101 PHE A N 1
ATOM 761 C CA . PHE A 1 101 ? -10.965 4.882 14.516 1.00 81.19 101 PHE A CA 1
ATOM 762 C C . PHE A 1 101 ? -10.790 4.232 13.142 1.00 81.19 101 PHE A C 1
ATOM 764 O O . PHE A 1 101 ? -9.772 3.590 12.913 1.00 81.19 101 PHE A O 1
ATOM 771 N N . ASP A 1 102 ? -11.659 4.546 12.173 1.00 82.00 102 ASP A N 1
ATOM 772 C CA . ASP A 1 102 ? -11.526 4.063 10.787 1.00 82.00 102 ASP A CA 1
ATOM 773 C C . ASP A 1 102 ? -10.176 4.456 10.165 1.00 82.00 102 ASP A C 1
ATOM 775 O O . ASP A 1 102 ? -9.529 3.671 9.468 1.00 82.00 102 ASP A O 1
ATOM 779 N N . ARG A 1 103 ? -9.716 5.691 10.420 1.00 84.56 103 ARG A N 1
ATOM 780 C CA . ARG A 1 103 ? -8.396 6.149 9.955 1.00 84.56 103 ARG A CA 1
ATOM 781 C C . ARG A 1 103 ? -7.252 5.433 10.662 1.00 84.56 103 ARG A C 1
ATOM 783 O O . ARG A 1 103 ? -6.230 5.179 10.026 1.00 84.56 103 ARG A O 1
ATOM 790 N N . ALA A 1 104 ? -7.395 5.148 11.952 1.00 82.44 104 ALA A N 1
ATOM 791 C CA . ALA A 1 104 ? -6.379 4.453 12.728 1.00 82.44 104 ALA A CA 1
ATOM 792 C C . ALA A 1 104 ? -6.252 2.984 12.292 1.00 82.44 104 ALA A C 1
ATOM 794 O O . ALA A 1 104 ? -5.137 2.515 12.061 1.00 82.44 104 ALA A O 1
ATOM 795 N N . ASP A 1 105 ? -7.375 2.310 12.049 1.00 82.44 105 ASP A N 1
ATOM 796 C CA . ASP A 1 105 ? -7.420 0.959 11.488 1.00 82.44 105 ASP A CA 1
ATOM 797 C C . ASP A 1 105 ? -6.823 0.919 10.079 1.00 82.44 105 ASP A C 1
ATOM 799 O O . ASP A 1 105 ? -5.981 0.069 9.776 1.00 82.44 105 ASP A O 1
ATOM 803 N N . ALA A 1 106 ? -7.176 1.885 9.225 1.00 88.25 106 ALA A N 1
ATOM 804 C CA . ALA A 1 106 ? -6.586 2.004 7.896 1.00 88.25 106 ALA A CA 1
ATOM 805 C C . ALA A 1 106 ? -5.072 2.259 7.953 1.00 88.25 106 ALA A C 1
ATOM 807 O O . ALA A 1 106 ? -4.333 1.727 7.123 1.00 88.25 106 ALA A O 1
ATOM 808 N N . LEU A 1 107 ? -4.588 3.037 8.929 1.00 88.88 107 LEU A N 1
ATOM 809 C CA . LEU A 1 107 ? -3.159 3.254 9.153 1.00 88.88 107 LEU A CA 1
ATOM 810 C C . LEU A 1 107 ? -2.464 1.964 9.606 1.00 88.88 107 LEU A C 1
ATOM 812 O O . LEU A 1 107 ? -1.429 1.609 9.044 1.00 88.88 107 LEU A O 1
ATOM 816 N N . ALA A 1 108 ? -3.026 1.239 10.574 1.00 86.56 108 ALA A N 1
ATOM 817 C CA . ALA A 1 108 ? -2.478 -0.038 11.023 1.00 86.56 108 ALA A CA 1
ATOM 818 C C . ALA A 1 108 ? -2.438 -1.059 9.872 1.00 86.56 108 ALA A C 1
ATOM 820 O O . ALA A 1 108 ? -1.418 -1.721 9.657 1.00 86.56 108 ALA A O 1
ATOM 821 N N . GLY A 1 109 ? -3.508 -1.139 9.075 1.00 87.19 109 GLY A N 1
ATOM 822 C CA . GLY A 1 109 ? -3.571 -1.947 7.856 1.00 87.19 109 GLY A CA 1
ATOM 823 C C . GLY A 1 109 ? -2.512 -1.539 6.829 1.00 87.19 109 GLY A C 1
ATOM 824 O O . GLY A 1 109 ? -1.782 -2.394 6.315 1.00 87.19 109 GLY A O 1
ATOM 825 N N . TRP A 1 110 ? -2.363 -0.233 6.583 1.00 96.06 110 TRP A N 1
ATOM 826 C CA . TRP A 1 110 ? -1.345 0.320 5.689 1.00 96.06 110 TRP A CA 1
ATOM 827 C C . TRP A 1 110 ? 0.065 -0.088 6.132 1.00 96.06 110 TRP A C 1
ATOM 829 O O . TRP A 1 110 ? 0.836 -0.607 5.323 1.00 96.06 110 TRP A O 1
ATOM 839 N N . VAL A 1 111 ? 0.393 0.074 7.418 1.00 92.94 111 VAL A N 1
ATOM 840 C CA . VAL A 1 111 ? 1.722 -0.257 7.953 1.00 92.94 111 VAL A CA 1
ATOM 841 C C . VAL A 1 111 ? 1.989 -1.763 7.910 1.00 92.94 111 VAL A C 1
ATOM 843 O O . VAL A 1 111 ? 3.078 -2.175 7.508 1.00 92.94 111 VAL A O 1
ATOM 846 N N . ASN A 1 112 ? 1.000 -2.598 8.243 1.00 87.44 112 ASN A N 1
ATOM 847 C CA . ASN A 1 112 ? 1.115 -4.056 8.132 1.00 87.44 112 ASN A CA 1
ATOM 848 C C . ASN A 1 112 ? 1.491 -4.488 6.707 1.00 87.44 112 ASN A C 1
ATOM 850 O O . ASN A 1 112 ? 2.409 -5.288 6.508 1.00 87.44 112 ASN A O 1
ATOM 854 N N . HIS A 1 113 ? 0.825 -3.918 5.704 1.00 93.25 113 HIS A N 1
ATOM 855 C CA . HIS A 1 113 ? 1.073 -4.258 4.308 1.00 93.25 113 HIS A CA 1
ATOM 856 C C . HIS A 1 113 ? 2.351 -3.622 3.756 1.00 93.25 113 HIS A C 1
ATOM 858 O O . HIS A 1 113 ? 3.046 -4.251 2.956 1.00 93.25 113 HIS A O 1
ATOM 864 N N . PHE A 1 114 ? 2.732 -2.438 4.238 1.00 95.06 114 PHE A N 1
ATOM 865 C CA . PHE A 1 114 ? 4.045 -1.855 3.967 1.00 95.06 114 PHE A CA 1
ATOM 866 C C . PHE A 1 114 ? 5.177 -2.769 4.439 1.00 95.06 114 PHE A C 1
ATOM 868 O O . PHE A 1 114 ? 6.082 -3.087 3.667 1.00 95.06 114 PHE A O 1
ATOM 875 N N . LEU A 1 115 ? 5.102 -3.261 5.677 1.00 89.25 115 LEU A N 1
ATOM 876 C CA . LEU A 1 115 ? 6.091 -4.187 6.226 1.00 89.25 115 LEU A CA 1
ATOM 877 C C . LEU A 1 115 ? 6.098 -5.533 5.489 1.00 89.25 115 LEU A C 1
ATOM 879 O O . LEU A 1 115 ? 7.173 -6.097 5.281 1.00 89.25 115 LEU A O 1
ATOM 883 N N . LEU A 1 116 ? 4.934 -6.027 5.047 1.00 87.75 116 LEU A N 1
ATOM 884 C CA . LEU A 1 116 ? 4.843 -7.212 4.190 1.00 87.75 116 LEU A CA 1
ATOM 885 C C . LEU A 1 116 ? 5.601 -6.995 2.873 1.00 87.75 116 LEU A C 1
ATOM 887 O O . LEU A 1 116 ? 6.487 -7.785 2.548 1.00 8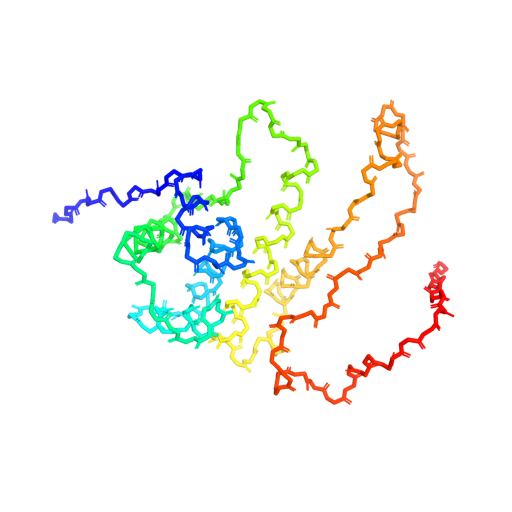7.75 116 LEU A O 1
ATOM 891 N N . GLY A 1 117 ? 5.294 -5.914 2.149 1.00 87.69 117 GLY A N 1
ATOM 892 C CA . GLY A 1 117 ? 5.934 -5.565 0.879 1.00 87.69 117 GLY A CA 1
ATOM 893 C C . GLY A 1 117 ? 7.443 -5.363 1.005 1.00 87.69 117 GLY A C 1
ATOM 894 O O . GLY A 1 117 ? 8.218 -5.852 0.178 1.00 87.69 117 GLY A O 1
ATOM 895 N N . LEU A 1 118 ? 7.870 -4.706 2.083 1.00 87.44 118 LEU A N 1
ATOM 896 C CA . LEU A 1 118 ? 9.276 -4.501 2.406 1.00 87.44 118 LEU A CA 1
ATOM 897 C C . LEU A 1 118 ? 9.976 -5.829 2.732 1.00 87.44 118 LEU A C 1
ATOM 899 O O . LEU A 1 118 ? 11.061 -6.103 2.227 1.00 87.44 118 LEU A O 1
ATOM 903 N N . GLY A 1 119 ? 9.350 -6.693 3.534 1.00 85.44 119 GLY A N 1
ATOM 904 C CA . GLY A 1 119 ? 9.916 -7.980 3.944 1.00 85.44 119 GLY A CA 1
ATOM 905 C C . GLY A 1 119 ? 10.121 -8.956 2.786 1.00 85.44 119 GLY A C 1
ATOM 906 O O . GLY A 1 119 ? 11.150 -9.630 2.727 1.00 85.44 119 GLY A O 1
ATOM 907 N N . VAL A 1 120 ? 9.187 -9.011 1.831 1.00 86.06 120 VAL A N 1
ATOM 908 C CA . VAL A 1 120 ? 9.306 -9.901 0.659 1.00 86.06 120 VAL A CA 1
ATOM 909 C C . VAL A 1 120 ? 10.349 -9.422 -0.353 1.00 86.06 120 VAL A C 1
ATOM 911 O O . VAL A 1 120 ? 10.931 -10.235 -1.070 1.00 86.06 120 VAL A O 1
ATOM 914 N N . THR A 1 121 ? 10.612 -8.115 -0.409 1.00 85.25 121 THR A N 1
ATOM 915 C CA . THR A 1 121 ? 11.610 -7.517 -1.310 1.00 85.25 121 THR A CA 1
ATOM 916 C C . THR A 1 121 ? 12.995 -7.399 -0.672 1.00 85.25 121 THR A C 1
ATOM 918 O O . THR A 1 121 ? 13.995 -7.354 -1.390 1.00 85.25 121 THR A O 1
ATOM 921 N N . GLN A 1 122 ? 13.083 -7.434 0.662 1.00 85.56 122 GLN A N 1
ATOM 922 C CA . GLN A 1 122 ? 14.329 -7.388 1.429 1.00 85.56 122 GLN A CA 1
ATOM 923 C C . GLN A 1 122 ? 14.515 -8.653 2.292 1.00 85.56 122 GLN A C 1
ATOM 925 O O . GLN A 1 122 ? 14.247 -8.642 3.492 1.00 85.56 122 GLN A O 1
ATOM 930 N N . PRO A 1 123 ? 15.101 -9.743 1.750 1.00 75.69 123 PRO A N 1
ATOM 931 C CA . PRO A 1 123 ? 15.292 -11.010 2.474 1.00 75.69 123 PRO A CA 1
ATOM 932 C C . PRO A 1 123 ? 16.223 -10.950 3.697 1.00 75.69 123 PRO A C 1
ATOM 934 O O . PRO A 1 123 ? 16.425 -11.960 4.366 1.00 75.69 123 PRO A O 1
ATOM 937 N N . LYS A 1 124 ? 16.874 -9.806 3.938 1.00 79.00 124 LYS A N 1
ATOM 938 C CA . LYS A 1 124 ? 17.763 -9.556 5.084 1.00 79.00 124 LYS A CA 1
ATOM 939 C C . LYS A 1 124 ? 17.251 -8.411 5.963 1.00 79.00 124 LYS A C 1
ATOM 941 O O . LYS A 1 124 ? 18.051 -7.786 6.658 1.00 79.00 124 LYS A O 1
ATOM 946 N N . LEU A 1 125 ? 15.950 -8.110 5.902 1.00 76.56 125 LEU A N 1
ATOM 947 C CA . LEU A 1 125 ? 15.328 -7.052 6.699 1.00 76.56 125 LEU A CA 1
ATOM 948 C C . LEU A 1 125 ? 15.548 -7.273 8.206 1.00 76.56 125 LEU A C 1
ATOM 950 O O . LEU A 1 125 ? 15.774 -6.322 8.940 1.00 76.56 125 LEU A O 1
ATOM 954 N N . ASP A 1 126 ? 15.597 -8.535 8.644 1.00 75.19 126 ASP A N 1
ATOM 955 C CA . ASP A 1 126 ? 15.920 -8.970 10.012 1.00 75.19 126 ASP A CA 1
ATOM 956 C C . ASP A 1 126 ? 17.335 -8.586 10.483 1.00 75.19 126 ASP A C 1
ATOM 958 O O . ASP A 1 126 ? 17.633 -8.623 11.675 1.00 75.19 126 ASP A O 1
ATOM 962 N N . LYS A 1 127 ? 18.225 -8.242 9.548 1.00 76.12 127 LYS A N 1
ATOM 963 C CA . LYS A 1 127 ? 19.622 -7.873 9.818 1.00 76.12 127 LYS A CA 1
ATOM 964 C C . LYS A 1 127 ? 19.872 -6.378 9.699 1.00 76.12 127 LYS A C 1
ATOM 966 O O . LYS A 1 127 ? 21.010 -5.960 9.920 1.00 76.12 127 LYS A O 1
ATOM 971 N N . VAL A 1 128 ? 18.857 -5.601 9.325 1.00 78.81 128 VAL A N 1
ATOM 972 C CA . VAL A 1 128 ? 18.930 -4.141 9.320 1.00 78.81 128 VAL A CA 1
ATOM 973 C C . VAL A 1 128 ? 19.013 -3.667 10.769 1.00 78.81 128 VAL A C 1
ATOM 975 O O . VAL A 1 128 ? 18.301 -4.161 11.638 1.00 78.81 128 VAL A O 1
ATOM 978 N N . LYS A 1 129 ? 19.953 -2.765 11.037 1.00 78.38 129 LYS A N 1
ATOM 979 C CA . LYS A 1 129 ? 20.239 -2.216 12.365 1.00 78.38 129 LYS A CA 1
ATOM 980 C C . LYS A 1 129 ? 20.228 -0.692 12.294 1.00 78.38 129 LYS A C 1
ATOM 982 O O . LYS A 1 129 ? 19.953 -0.130 11.233 1.00 78.38 129 LYS A O 1
ATOM 987 N N . ASP A 1 130 ? 20.560 -0.065 13.415 1.00 85.38 130 ASP A N 1
ATOM 988 C CA . ASP A 1 130 ? 20.664 1.385 13.563 1.00 85.38 130 ASP A CA 1
ATOM 989 C C . ASP A 1 130 ? 19.299 2.058 13.333 1.00 85.38 130 ASP A C 1
ATOM 991 O O . ASP A 1 130 ? 18.256 1.429 13.523 1.00 85.38 130 ASP A O 1
ATOM 995 N N . GLU A 1 131 ? 19.293 3.319 12.908 1.00 79.94 131 GLU A N 1
ATOM 996 C CA . GLU A 1 131 ? 18.078 4.134 12.755 1.00 79.94 131 GLU A CA 1
ATOM 997 C C . GLU A 1 131 ? 17.014 3.475 11.859 1.00 79.94 131 GLU A C 1
ATOM 999 O O . GLU A 1 131 ? 15.817 3.610 12.096 1.00 79.94 131 GLU A O 1
ATOM 1004 N N . THR A 1 132 ? 17.423 2.715 10.837 1.00 80.25 132 THR A N 1
ATOM 1005 C CA . THR A 1 132 ? 16.474 2.006 9.963 1.00 80.25 132 THR A 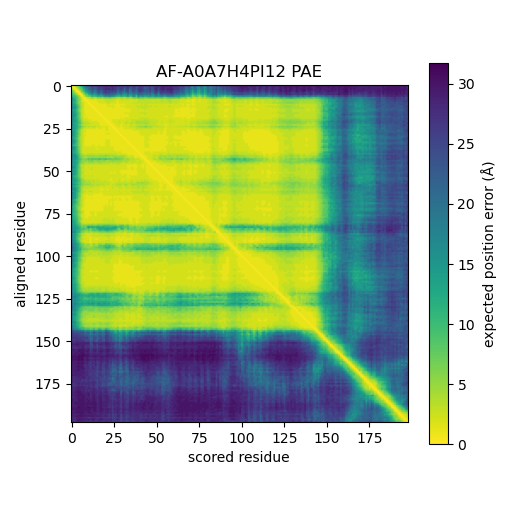CA 1
ATOM 1006 C C . THR A 1 132 ? 15.839 0.801 10.658 1.00 80.25 132 THR A C 1
ATOM 1008 O O . THR A 1 132 ? 14.667 0.519 10.429 1.00 80.25 132 THR A O 1
ATOM 1011 N N . GLY A 1 133 ? 16.591 0.089 11.503 1.00 79.50 133 GLY A N 1
ATOM 1012 C CA . GLY A 1 133 ? 16.051 -1.014 12.301 1.00 79.50 133 GLY A CA 1
ATOM 1013 C C . GLY A 1 133 ? 15.041 -0.512 13.332 1.00 79.50 133 GLY A C 1
ATOM 1014 O O . GLY A 1 133 ? 13.946 -1.058 13.422 1.00 79.50 133 GLY A O 1
ATOM 1015 N N . GLU A 1 134 ? 15.375 0.580 14.023 1.00 84.31 134 GLU A N 1
ATOM 1016 C CA . GLU A 1 134 ? 14.484 1.245 14.984 1.00 84.31 134 GLU A CA 1
ATOM 1017 C C . GLU A 1 134 ? 13.197 1.738 14.309 1.00 84.31 134 GLU A C 1
ATOM 1019 O O . GLU A 1 134 ? 12.107 1.431 14.781 1.00 84.31 134 GLU A O 1
ATOM 1024 N N . ALA A 1 135 ? 13.295 2.379 13.139 1.00 82.06 135 ALA A N 1
ATOM 1025 C CA . ALA A 1 135 ? 12.118 2.810 12.383 1.00 82.06 135 ALA A CA 1
ATOM 1026 C C . ALA A 1 135 ? 11.210 1.637 11.961 1.00 82.06 135 ALA A C 1
ATOM 1028 O O . ALA A 1 135 ? 9.986 1.762 11.954 1.00 82.06 135 ALA A O 1
ATOM 1029 N N . ILE A 1 136 ? 11.788 0.482 11.611 1.00 82.06 136 ILE A N 1
ATOM 1030 C CA . ILE A 1 136 ? 11.014 -0.731 11.303 1.00 82.06 136 ILE A CA 1
ATOM 1031 C C . ILE A 1 136 ? 10.309 -1.256 12.558 1.00 82.06 136 ILE A C 1
ATOM 1033 O O . ILE A 1 136 ? 9.157 -1.684 12.470 1.00 82.06 136 ILE A O 1
ATOM 1037 N N . ASP A 1 137 ? 10.974 -1.236 13.710 1.00 83.06 137 ASP A N 1
ATOM 1038 C CA . ASP A 1 137 ? 10.378 -1.660 14.976 1.00 83.06 137 ASP A CA 1
ATOM 1039 C C . ASP A 1 137 ? 9.265 -0.702 15.434 1.00 83.06 137 ASP A C 1
ATOM 1041 O O . ASP A 1 137 ? 8.203 -1.161 15.857 1.00 83.06 137 ASP A O 1
ATOM 1045 N N . ASP A 1 138 ? 9.422 0.605 15.229 1.00 85.00 138 ASP A N 1
ATOM 1046 C CA . ASP A 1 138 ? 8.365 1.593 15.466 1.00 85.00 138 ASP A CA 1
ATOM 1047 C C . ASP A 1 138 ? 7.151 1.361 14.561 1.00 85.00 138 ASP A C 1
ATOM 1049 O O . ASP A 1 138 ? 6.009 1.355 15.025 1.00 85.00 138 ASP A O 1
ATOM 1053 N N . LEU A 1 139 ? 7.375 1.078 13.274 1.00 83.88 139 LEU A N 1
ATOM 1054 C CA . LEU A 1 139 ? 6.300 0.697 12.357 1.00 83.88 139 LEU A CA 1
ATOM 1055 C C . LEU A 1 139 ? 5.601 -0.593 12.811 1.00 83.88 139 LEU A C 1
ATOM 1057 O O . LEU A 1 139 ? 4.377 -0.685 12.741 1.00 83.88 139 LEU A O 1
ATOM 1061 N N . ARG A 1 140 ? 6.333 -1.583 13.336 1.00 83.25 140 ARG A N 1
ATOM 1062 C CA . ARG A 1 140 ? 5.716 -2.797 13.905 1.00 83.25 140 ARG A CA 1
ATOM 1063 C C . ARG A 1 140 ? 4.839 -2.487 15.113 1.00 83.25 140 ARG A C 1
ATOM 1065 O O . ARG A 1 140 ? 3.817 -3.148 15.275 1.00 83.25 140 ARG A O 1
ATOM 1072 N N . ASN A 1 141 ? 5.208 -1.501 15.925 1.00 81.31 141 ASN A N 1
ATOM 1073 C CA . ASN A 1 141 ? 4.381 -1.045 17.041 1.00 81.31 141 ASN A CA 1
ATOM 1074 C C . ASN A 1 141 ? 3.105 -0.348 16.536 1.00 81.31 141 ASN A C 1
ATOM 1076 O O . ASN A 1 141 ? 2.021 -0.629 17.040 1.00 81.31 141 ASN A O 1
ATOM 1080 N N . ILE A 1 142 ? 3.201 0.482 15.489 1.00 75.75 142 ILE A N 1
ATOM 1081 C CA . ILE A 1 142 ? 2.038 1.137 14.856 1.00 75.75 142 ILE A CA 1
ATOM 1082 C C . ILE A 1 142 ? 1.087 0.106 14.232 1.00 75.75 142 ILE A C 1
ATOM 1084 O O . ILE A 1 142 ? -0.125 0.199 14.391 1.00 75.75 142 ILE A O 1
ATOM 1088 N N . ALA A 1 143 ? 1.621 -0.920 13.569 1.00 74.94 143 ALA A N 1
ATOM 1089 C CA . ALA A 1 143 ? 0.842 -2.025 13.005 1.00 74.94 143 ALA A CA 1
ATOM 1090 C C . ALA A 1 143 ? 0.049 -2.833 14.051 1.00 74.94 143 ALA A C 1
ATOM 1092 O O . ALA A 1 143 ? -0.862 -3.580 13.687 1.00 74.94 143 ALA A O 1
ATOM 1093 N N . GLN A 1 144 ? 0.414 -2.715 15.331 1.00 70.75 144 GLN A N 1
ATOM 1094 C CA . GLN A 1 144 ? -0.258 -3.361 16.455 1.00 70.75 144 GLN A CA 1
ATOM 1095 C C . GLN A 1 144 ? -1.275 -2.453 17.148 1.00 70.75 144 GLN A C 1
ATOM 1097 O O . GLN A 1 144 ? -1.902 -2.907 18.104 1.00 70.75 144 GLN A O 1
ATOM 1102 N N . LEU A 1 145 ? -1.459 -1.210 16.692 1.00 63.06 145 LEU A N 1
ATOM 1103 C CA . LEU A 1 145 ? -2.526 -0.349 17.190 1.00 63.06 145 LEU A CA 1
ATOM 1104 C C . LEU A 1 145 ? -3.872 -1.020 16.885 1.00 63.06 145 LEU A C 1
ATOM 1106 O O . LEU A 1 145 ? -4.278 -1.126 15.733 1.00 63.06 145 LEU A O 1
ATOM 1110 N N . GLY A 1 146 ? -4.516 -1.533 17.930 1.00 53.12 146 GLY A N 1
ATOM 1111 C CA . GLY A 1 146 ? -5.900 -1.985 17.919 1.00 53.12 146 GLY A CA 1
ATOM 1112 C C . GLY A 1 146 ? -6.631 -1.225 19.015 1.00 53.12 146 GLY A C 1
ATOM 1113 O O . GLY A 1 146 ? -6.178 -1.246 20.161 1.00 53.12 146 GLY A O 1
ATOM 1114 N N . TYR A 1 147 ? -7.703 -0.536 18.640 1.00 52.41 147 TYR A N 1
ATOM 1115 C CA . TYR A 1 147 ? -8.565 0.247 19.527 1.00 52.41 147 TYR A CA 1
ATOM 1116 C C . TYR A 1 147 ? -9.845 -0.547 19.821 1.00 52.41 147 TYR A C 1
ATOM 1118 O O . TYR A 1 147 ? -10.225 -1.403 19.017 1.00 52.41 147 TYR A O 1
ATOM 1126 N N . ASP A 1 148 ? -10.488 -0.302 20.964 1.00 47.88 148 ASP A N 1
ATOM 1127 C CA . ASP A 1 148 ? -11.785 -0.907 21.295 1.00 47.88 148 ASP A CA 1
ATOM 1128 C C . ASP A 1 148 ? -12.867 0.181 21.195 1.00 47.88 148 ASP A C 1
ATOM 1130 O O . ASP A 1 148 ? -12.950 1.082 22.030 1.00 47.88 148 ASP A O 1
ATOM 1134 N N . GLU A 1 149 ? -13.672 0.130 20.127 1.00 42.22 149 GLU A N 1
ATOM 1135 C CA . GLU A 1 149 ? -14.679 1.156 19.795 1.00 42.22 149 GLU A CA 1
ATOM 1136 C C . GLU A 1 149 ? -15.716 1.375 20.912 1.00 42.22 149 GLU A C 1
ATOM 1138 O O . GLU A 1 149 ? -16.298 2.458 21.008 1.00 42.22 149 GLU A O 1
ATOM 1143 N N . ASP A 1 150 ? -15.933 0.364 21.761 1.00 48.44 150 ASP A N 1
ATOM 1144 C CA . ASP A 1 150 ? -16.928 0.381 22.834 1.00 48.44 150 ASP A CA 1
ATOM 1145 C C . ASP A 1 150 ? -16.412 1.014 24.149 1.00 48.44 150 ASP A C 1
ATOM 1147 O O . ASP A 1 150 ? -17.228 1.415 24.983 1.00 48.44 150 ASP A O 1
ATOM 1151 N N . GLU A 1 151 ? -15.092 1.136 24.353 1.00 46.75 151 GLU A N 1
ATOM 1152 C CA . GLU A 1 151 ? -14.494 1.704 25.582 1.00 46.75 151 GLU A CA 1
ATOM 1153 C C . GLU A 1 151 ? -14.036 3.172 25.404 1.00 46.75 151 GLU A C 1
ATOM 1155 O O . GLU A 1 151 ? -14.062 3.952 26.359 1.00 46.75 151 GLU A O 1
ATOM 1160 N N . ASP A 1 152 ? -13.727 3.602 24.174 1.00 52.75 152 ASP A N 1
ATOM 1161 C CA . ASP A 1 152 ? -12.919 4.810 23.927 1.00 52.75 152 ASP A CA 1
ATOM 1162 C C . ASP A 1 152 ? -13.707 6.119 23.663 1.00 52.75 152 ASP A C 1
ATOM 1164 O O . ASP A 1 152 ? -13.107 7.195 23.559 1.00 52.75 152 ASP A O 1
ATOM 1168 N N . GLN A 1 153 ? -15.046 6.097 23.564 1.00 44.34 153 GLN A N 1
ATOM 1169 C CA . GLN A 1 153 ? -15.823 7.336 23.337 1.00 44.34 153 GLN A CA 1
ATOM 1170 C C . GLN A 1 153 ? -15.906 8.256 24.570 1.00 44.34 153 GLN A C 1
ATOM 1172 O O . GLN A 1 153 ? -15.960 9.474 24.401 1.00 44.34 153 GLN A O 1
ATOM 1177 N N . GLU A 1 154 ? -15.900 7.714 25.794 1.00 39.22 154 GLU A N 1
ATOM 1178 C CA . GLU A 1 154 ? -15.944 8.515 27.034 1.00 39.22 154 GLU A CA 1
ATOM 1179 C C . GLU A 1 154 ? -14.545 8.892 27.569 1.00 39.22 154 GLU A C 1
ATOM 1181 O O . GLU A 1 154 ? -14.414 9.892 28.282 1.00 39.22 154 GLU A O 1
ATOM 1186 N N . GLU A 1 155 ? -13.483 8.160 27.206 1.00 40.50 155 GLU A N 1
ATOM 1187 C CA . GLU A 1 155 ? -12.116 8.402 27.707 1.00 40.50 155 GLU A CA 1
ATOM 1188 C C . GLU A 1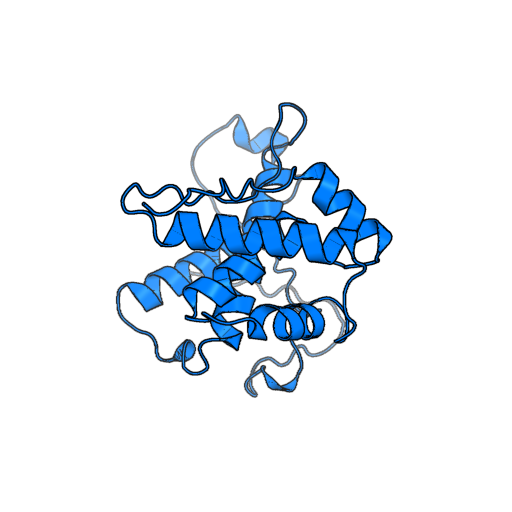 155 ? -11.393 9.578 27.024 1.00 40.50 155 GLU A C 1
ATOM 1190 O O . GLU A 1 155 ? -10.573 10.256 27.645 1.00 40.50 155 GLU A O 1
ATOM 1195 N N . LEU A 1 156 ? -11.731 9.905 25.773 1.00 40.38 156 LEU A N 1
ATOM 1196 C CA . LEU A 1 156 ? -11.058 10.980 25.027 1.00 40.38 156 LEU A CA 1
ATOM 1197 C C . LEU A 1 156 ? -11.439 12.397 25.493 1.00 40.38 156 LEU A C 1
ATOM 1199 O O . LEU A 1 156 ? -10.705 13.351 25.221 1.00 40.38 156 LEU A O 1
ATOM 1203 N N . GLU A 1 157 ? -12.546 12.554 26.226 1.00 38.19 157 GLU A N 1
ATOM 1204 C CA . GLU A 1 157 ? -12.953 13.845 26.800 1.00 38.19 157 GLU A CA 1
ATOM 1205 C C . GLU A 1 157 ? -12.303 14.130 28.167 1.00 38.19 157 GLU A C 1
ATOM 1207 O O . GLU A 1 157 ? -12.309 15.278 28.617 1.00 38.19 157 GLU A O 1
ATOM 1212 N N . ASN A 1 158 ? -11.663 13.138 28.805 1.00 31.98 158 ASN A N 1
ATOM 1213 C CA . ASN A 1 158 ? -11.001 13.306 30.098 1.00 31.98 158 ASN A CA 1
ATOM 1214 C C . ASN A 1 158 ? -9.642 12.581 30.198 1.00 31.98 158 ASN A C 1
ATOM 1216 O O . ASN A 1 158 ? -9.554 11.462 30.676 1.00 31.98 158 ASN A O 1
ATOM 1220 N N . VAL A 1 159 ? -8.569 13.351 29.977 1.00 38.94 159 VAL A N 1
ATOM 1221 C CA . VAL A 1 159 ? -7.356 13.342 30.828 1.00 38.94 159 VAL A CA 1
ATOM 1222 C C . VAL A 1 159 ? -6.416 12.116 30.749 1.00 38.94 159 VAL A C 1
ATOM 1224 O O . VAL A 1 159 ? -6.636 11.079 31.349 1.00 38.94 159 VAL A O 1
ATOM 1227 N N . SER A 1 160 ? -5.221 12.371 30.199 1.00 32.62 160 SER A N 1
ATOM 1228 C CA . SER A 1 160 ? -3.905 12.139 30.832 1.00 32.62 160 SER A CA 1
ATOM 1229 C C . SER A 1 160 ? -3.765 10.926 31.776 1.00 32.62 160 SER A C 1
ATOM 1231 O O . SER A 1 160 ? -3.809 11.077 32.997 1.00 32.62 160 SER A O 1
ATOM 1233 N N . GLY A 1 161 ? -3.333 9.801 31.207 1.00 34.34 161 GLY A N 1
ATOM 1234 C CA . GLY A 1 161 ? -2.438 8.849 31.869 1.00 34.34 161 GLY A CA 1
ATOM 1235 C C . GLY A 1 161 ? -3.080 7.555 32.369 1.00 34.34 161 GLY A C 1
ATOM 1236 O O . GLY A 1 161 ? -3.773 7.559 33.378 1.00 34.34 161 GLY A O 1
ATOM 1237 N N . GLY A 1 162 ? -2.699 6.435 31.748 1.00 28.78 162 GLY A N 1
ATOM 1238 C CA . GLY A 1 162 ? -2.842 5.095 32.326 1.00 28.78 162 GLY A CA 1
ATOM 1239 C C . GLY A 1 162 ? -3.118 3.998 31.296 1.00 28.78 162 GLY A C 1
ATOM 1240 O O . GLY A 1 162 ? -4.203 3.949 30.751 1.00 28.78 162 GLY A O 1
ATOM 1241 N N . ASP A 1 163 ? -2.125 3.133 31.065 1.00 29.53 163 ASP A N 1
ATOM 1242 C CA . ASP A 1 163 ? -2.206 1.739 30.581 1.00 29.53 163 ASP A CA 1
ATOM 1243 C C . ASP A 1 163 ? -3.217 1.341 29.477 1.00 29.53 163 ASP A C 1
ATOM 1245 O O . ASP A 1 163 ? -4.314 0.867 29.757 1.00 29.53 163 ASP A O 1
ATOM 1249 N N . TYR A 1 164 ? -2.757 1.315 28.217 1.00 38.84 164 TYR A N 1
ATOM 1250 C CA . TYR A 1 164 ? -3.420 0.577 27.127 1.00 38.84 164 TYR A CA 1
ATOM 1251 C C . TYR A 1 164 ? -3.084 -0.931 27.176 1.00 38.84 164 TYR A C 1
ATOM 1253 O O . TYR A 1 164 ? -1.913 -1.316 27.110 1.00 38.84 164 TYR A O 1
ATOM 1261 N N . ARG A 1 165 ? -4.096 -1.816 27.213 1.00 34.00 165 ARG A N 1
ATOM 1262 C CA . ARG A 1 165 ? -3.941 -3.275 26.987 1.00 34.00 165 ARG A CA 1
ATOM 1263 C C . ARG A 1 165 ? -4.326 -3.640 25.551 1.00 34.00 165 ARG A C 1
ATOM 1265 O O . ARG A 1 165 ? -5.480 -3.914 25.257 1.00 34.00 165 ARG A O 1
ATOM 1272 N N . ILE A 1 166 ? -3.330 -3.721 24.672 1.00 33.09 166 ILE A N 1
ATOM 1273 C CA . ILE A 1 166 ? -3.489 -4.060 23.248 1.00 33.09 166 ILE A CA 1
ATOM 1274 C C . ILE A 1 166 ? -3.749 -5.570 23.072 1.00 33.09 166 ILE A C 1
ATOM 1276 O O . ILE A 1 166 ? -2.940 -6.397 23.504 1.00 33.09 166 ILE A O 1
ATOM 1280 N N . ARG A 1 167 ? -4.852 -5.960 22.408 1.00 36.06 167 ARG A N 1
ATOM 1281 C CA . ARG A 1 167 ? -5.171 -7.369 22.091 1.00 36.06 167 ARG A CA 1
ATOM 1282 C C . ARG A 1 167 ? -5.010 -7.647 20.589 1.00 36.06 167 ARG A C 1
ATOM 1284 O O . ARG A 1 167 ? -5.851 -7.317 19.766 1.00 36.06 167 ARG A O 1
ATOM 1291 N N . THR A 1 168 ? -3.896 -8.291 20.251 1.00 35.69 168 THR A N 1
ATOM 1292 C CA . THR A 1 168 ? -3.386 -8.578 18.901 1.00 35.69 168 THR A CA 1
ATOM 1293 C C . THR A 1 168 ? -4.335 -9.423 18.030 1.00 35.69 168 THR A C 1
ATOM 1295 O O . THR A 1 168 ? -4.555 -10.603 18.310 1.00 35.69 168 THR A O 1
ATOM 1298 N N . ARG A 1 169 ? -4.812 -8.881 16.899 1.00 31.92 169 ARG A N 1
ATOM 1299 C CA . ARG A 1 169 ? -5.292 -9.675 15.750 1.00 31.92 169 ARG A CA 1
ATOM 1300 C C . ARG A 1 169 ? -4.164 -9.809 14.729 1.00 31.92 169 ARG A C 1
ATOM 1302 O O . ARG A 1 169 ? -4.044 -9.023 13.805 1.00 31.92 169 ARG A O 1
ATOM 1309 N N . CYS A 1 170 ? -3.337 -10.834 14.877 1.00 33.66 170 CYS A N 1
ATOM 1310 C CA . CYS A 1 170 ? -2.382 -11.220 13.844 1.00 33.66 170 CYS A CA 1
ATOM 1311 C C . CYS A 1 170 ? -2.380 -12.744 13.770 1.00 33.66 170 CYS A C 1
ATOM 1313 O O . CYS A 1 170 ? -2.112 -13.362 14.796 1.00 33.66 170 CYS A O 1
ATOM 1315 N N . CYS A 1 171 ? -2.750 -13.335 12.619 1.00 26.19 171 CYS A N 1
ATOM 1316 C CA . CYS A 1 171 ? -2.301 -14.681 12.193 1.00 26.19 171 CYS A CA 1
ATOM 1317 C C . CYS A 1 171 ? -2.857 -15.219 10.850 1.00 26.19 171 CYS A C 1
ATOM 1319 O O . CYS A 1 171 ? -2.446 -16.308 10.460 1.00 26.19 171 CYS A O 1
ATOM 1321 N N . ALA A 1 172 ? -3.754 -14.555 10.109 1.00 30.44 172 ALA A N 1
ATOM 1322 C CA . ALA A 1 172 ? -4.398 -15.235 8.966 1.00 30.44 172 ALA A CA 1
ATOM 1323 C C . ALA A 1 172 ? -3.658 -15.174 7.606 1.00 30.44 172 ALA A C 1
ATOM 1325 O O . ALA A 1 172 ? -3.973 -15.994 6.750 1.00 30.44 172 ALA A O 1
ATOM 1326 N N . ALA A 1 173 ? -2.680 -14.282 7.386 1.00 33.19 173 ALA A N 1
ATOM 1327 C CA . ALA A 1 173 ? -2.181 -14.004 6.024 1.00 33.19 173 ALA A CA 1
ATOM 1328 C C . ALA A 1 173 ? -0.681 -14.263 5.759 1.00 33.19 173 ALA A C 1
ATOM 1330 O O . ALA A 1 173 ? -0.218 -14.008 4.653 1.00 33.19 173 ALA A O 1
ATOM 1331 N N . VAL A 1 174 ? 0.100 -14.793 6.711 1.00 32.72 174 VAL A N 1
ATOM 1332 C CA . VAL A 1 174 ? 1.533 -15.073 6.466 1.00 32.72 174 VAL A CA 1
ATOM 1333 C C . VAL A 1 174 ? 1.726 -16.530 6.015 1.00 32.72 174 VAL A C 1
ATOM 1335 O O . VAL A 1 174 ? 1.425 -17.450 6.783 1.00 32.72 174 VAL A O 1
ATOM 1338 N N . PRO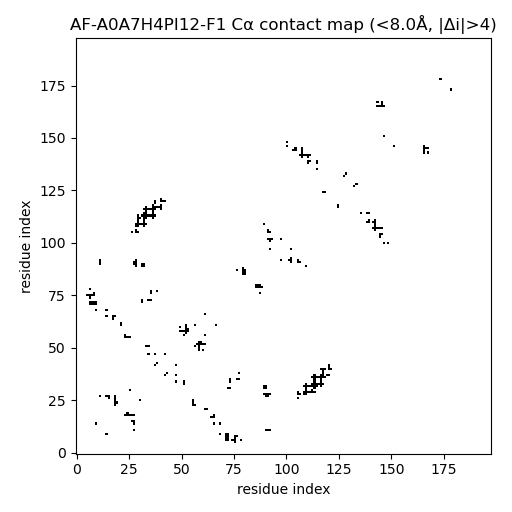 A 1 175 ? 2.254 -16.789 4.800 1.00 33.69 175 PRO A N 1
ATOM 1339 C CA . PRO A 1 175 ? 2.585 -18.135 4.350 1.00 33.69 175 PRO A CA 1
ATOM 1340 C C . PRO A 1 175 ? 3.525 -18.843 5.333 1.00 33.69 175 PRO A C 1
ATOM 1342 O O . PRO A 1 175 ? 4.582 -18.324 5.689 1.00 33.69 175 PRO A O 1
ATOM 1345 N N . ARG A 1 176 ? 3.180 -20.078 5.721 1.00 35.22 176 ARG A N 1
ATOM 1346 C CA . ARG A 1 176 ? 3.887 -20.894 6.735 1.00 35.22 176 ARG A CA 1
ATOM 1347 C C . ARG A 1 176 ? 5.404 -21.034 6.562 1.00 35.22 176 ARG A C 1
ATOM 1349 O O . ARG A 1 176 ? 6.073 -21.427 7.508 1.00 35.22 176 ARG A O 1
ATOM 1356 N N . HIS A 1 177 ? 5.939 -20.769 5.375 1.00 39.94 177 HIS A N 1
ATOM 1357 C CA . HIS A 1 177 ? 7.365 -20.885 5.078 1.00 39.94 177 HIS A CA 1
ATOM 1358 C C . HIS A 1 177 ? 8.185 -19.638 5.465 1.00 39.94 177 HIS A C 1
ATOM 1360 O O . HIS A 1 177 ? 9.410 -19.698 5.410 1.00 39.94 177 HIS A O 1
ATOM 1366 N N . LEU A 1 178 ? 7.531 -18.538 5.867 1.00 34.09 178 LEU A N 1
ATOM 1367 C CA . LEU A 1 178 ? 8.163 -17.292 6.330 1.00 34.09 178 LEU A CA 1
ATOM 1368 C C . LEU A 1 178 ? 8.200 -17.153 7.864 1.00 34.09 178 LEU A C 1
ATOM 1370 O O . LEU A 1 178 ? 8.773 -16.197 8.378 1.00 34.09 178 LEU A O 1
ATOM 1374 N N . LEU A 1 179 ? 7.622 -18.103 8.607 1.00 35.06 179 LEU A N 1
ATOM 1375 C CA . LEU A 1 179 ? 7.654 -18.122 10.071 1.00 35.06 179 LEU A CA 1
ATOM 1376 C C . LEU A 1 179 ? 8.867 -18.939 10.542 1.00 35.06 179 LEU A C 1
ATOM 1378 O O . LEU A 1 179 ? 8.961 -20.138 10.270 1.00 35.06 179 LEU A O 1
ATOM 1382 N N . SER A 1 180 ? 9.812 -18.297 11.236 1.00 29.25 180 SER A N 1
ATOM 1383 C CA . SER A 1 180 ? 10.883 -19.006 11.942 1.00 29.25 180 SER A CA 1
ATOM 1384 C C . SER A 1 180 ? 10.286 -19.838 13.086 1.00 29.25 180 SER A C 1
ATOM 1386 O O . SER A 1 180 ? 9.228 -19.526 13.629 1.00 29.25 180 SER A O 1
ATOM 1388 N N . SER A 1 181 ? 10.945 -20.945 13.421 1.00 31.27 181 SER A N 1
ATOM 1389 C CA . SER A 1 181 ? 10.421 -22.099 14.170 1.00 31.27 181 SER A CA 1
ATOM 1390 C C . SER A 1 181 ? 9.940 -21.870 15.617 1.00 31.27 181 SER A C 1
ATOM 1392 O O . SER A 1 181 ? 9.709 -22.849 16.321 1.00 31.27 181 SER A O 1
ATOM 1394 N N . GLU A 1 182 ? 9.765 -20.632 16.078 1.00 32.84 182 GLU A N 1
ATOM 1395 C CA . GLU A 1 182 ? 9.353 -20.319 17.456 1.00 32.84 182 GLU A CA 1
ATOM 1396 C C . GLU A 1 182 ? 7.987 -19.621 17.582 1.00 32.84 182 GLU A C 1
ATOM 1398 O O . GLU A 1 182 ? 7.503 -19.434 18.695 1.00 32.84 182 GLU A O 1
ATOM 1403 N N . THR A 1 183 ? 7.278 -19.329 16.486 1.00 29.98 183 THR A N 1
ATOM 1404 C CA . THR A 1 183 ? 5.881 -18.847 16.552 1.00 29.98 183 THR A CA 1
ATOM 1405 C C . THR A 1 183 ? 4.897 -20.015 16.463 1.00 29.98 183 THR A C 1
ATOM 1407 O O . THR A 1 183 ? 4.347 -20.342 15.412 1.00 29.98 183 THR A O 1
ATOM 1410 N N . TYR A 1 184 ? 4.688 -20.698 17.590 1.00 28.20 184 TYR A N 1
ATOM 1411 C CA . TYR A 1 184 ? 3.683 -21.754 17.710 1.00 28.20 184 TYR A CA 1
ATOM 1412 C C . TYR A 1 184 ? 2.363 -21.168 18.232 1.00 28.20 184 TYR A C 1
ATOM 1414 O O . TYR A 1 184 ? 2.172 -21.016 19.436 1.00 28.20 184 TYR A O 1
ATOM 1422 N N . CYS A 1 185 ? 1.415 -20.873 17.340 1.00 26.89 185 CYS A N 1
ATOM 1423 C CA . CYS A 1 185 ? 0.016 -20.700 17.736 1.00 26.89 185 CYS A CA 1
ATOM 1424 C C . CYS A 1 185 ? -0.584 -22.082 18.031 1.00 26.89 185 CYS A C 1
ATOM 1426 O O . CYS A 1 185 ? -1.168 -22.728 17.158 1.00 26.89 185 CYS A O 1
ATOM 1428 N N . ALA A 1 186 ? -0.394 -22.559 19.265 1.00 26.66 186 ALA A N 1
ATOM 1429 C CA . ALA A 1 186 ? -1.113 -23.719 19.779 1.00 26.66 186 ALA A CA 1
ATOM 1430 C C . ALA A 1 186 ? -2.605 -23.389 1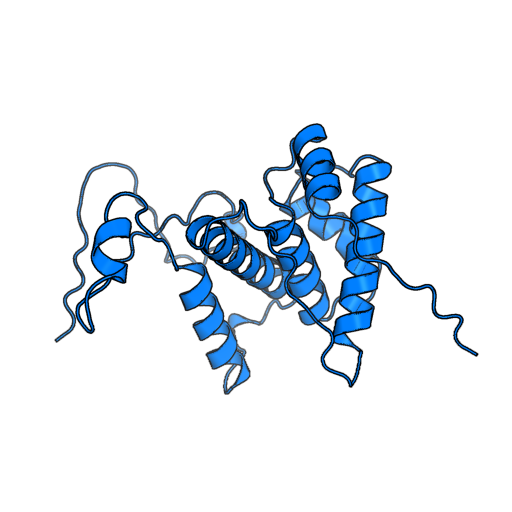9.889 1.00 26.66 186 ALA A C 1
ATOM 1432 O O . ALA A 1 186 ? -2.990 -22.343 20.408 1.00 26.66 186 ALA A O 1
ATOM 1433 N N . GLY A 1 187 ? -3.432 -24.301 19.387 1.00 26.05 187 GLY A N 1
ATOM 1434 C CA . GLY A 1 187 ? -4.872 -24.146 19.271 1.00 26.05 187 GLY A CA 1
ATOM 1435 C C . GLY A 1 187 ? -5.621 -23.866 20.576 1.00 26.05 187 GLY A C 1
ATOM 1436 O O . GLY A 1 187 ? -5.253 -24.312 21.656 1.00 26.05 187 GLY A O 1
ATOM 1437 N N . SER A 1 188 ? -6.730 -23.148 20.399 1.00 30.56 188 SER A N 1
ATOM 1438 C CA . SER A 1 188 ? -7.987 -23.232 21.148 1.00 30.56 188 SER A CA 1
ATOM 1439 C C . SER A 1 188 ? -7.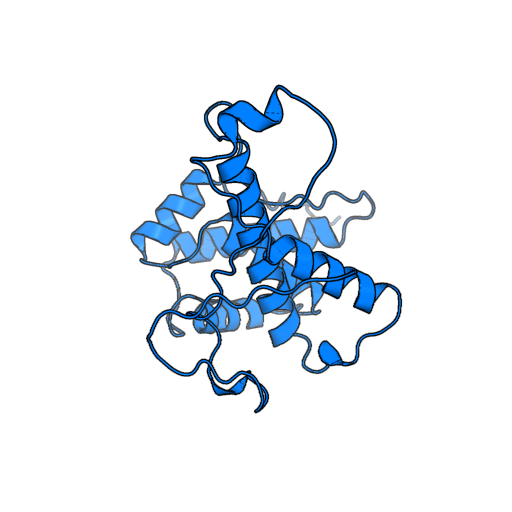912 -23.668 22.619 1.00 30.56 188 SER A C 1
ATOM 1441 O O . SER A 1 188 ? -7.988 -24.855 22.931 1.00 30.56 188 SER A O 1
ATOM 1443 N N . SER A 1 189 ? -7.926 -22.688 23.522 1.00 31.62 189 SER A N 1
ATOM 1444 C CA . SER A 1 189 ? -8.919 -22.553 24.603 1.00 31.62 189 SER A CA 1
ATOM 1445 C C . SER A 1 189 ? -8.383 -21.559 25.631 1.00 31.62 189 SER A C 1
ATOM 1447 O O . SER A 1 189 ? -7.401 -21.855 26.296 1.00 31.62 189 SER A O 1
ATOM 1449 N N . LYS A 1 190 ? -9.048 -20.400 25.747 1.00 41.00 190 LYS A N 1
ATOM 1450 C CA . LYS A 1 190 ? -9.008 -19.440 26.869 1.00 41.00 190 LYS A CA 1
ATOM 1451 C C . LYS A 1 190 ? -7.763 -19.509 27.773 1.00 41.00 190 LYS A C 1
ATOM 1453 O O . LYS A 1 190 ? -7.752 -20.265 28.740 1.00 41.00 190 LYS A O 1
ATOM 1458 N N . ALA A 1 191 ? -6.782 -18.646 27.534 1.00 26.77 191 ALA A N 1
ATOM 1459 C CA . ALA A 1 191 ? -5.839 -18.250 28.574 1.00 26.77 191 ALA A CA 1
ATOM 1460 C C . ALA A 1 191 ? -5.360 -16.821 28.304 1.00 26.77 191 ALA A C 1
ATOM 1462 O O . ALA A 1 191 ? -4.661 -16.563 27.327 1.00 26.77 191 ALA A O 1
ATOM 1463 N N . ASP A 1 192 ? -5.792 -15.903 29.166 1.00 31.56 192 ASP A N 1
ATOM 1464 C CA . ASP A 1 192 ? -5.260 -14.552 29.274 1.00 31.56 192 ASP A CA 1
ATOM 1465 C C . ASP A 1 192 ? -3.766 -14.620 29.605 1.00 31.56 192 ASP A C 1
ATOM 1467 O O . ASP A 1 192 ? -3.377 -15.051 30.691 1.00 31.56 192 ASP A O 1
ATOM 1471 N N . ALA A 1 193 ? -2.917 -14.181 28.680 1.00 27.14 193 ALA A N 1
ATOM 1472 C CA . ALA A 1 193 ? -1.532 -13.863 28.992 1.00 27.14 193 ALA A CA 1
ATOM 1473 C C . ALA A 1 193 ? -1.481 -12.387 29.406 1.00 27.14 193 ALA A C 1
ATOM 1475 O O . ALA A 1 193 ? -1.584 -11.488 28.577 1.00 27.14 193 ALA A O 1
ATOM 1476 N N . THR A 1 194 ? -1.392 -12.139 30.714 1.00 24.03 194 THR A N 1
ATOM 1477 C CA . THR A 1 194 ? -1.121 -10.808 31.273 1.00 24.03 194 THR A CA 1
ATOM 1478 C C . THR A 1 194 ? 0.393 -10.649 31.378 1.00 24.03 194 THR A C 1
ATOM 1480 O O . THR A 1 194 ? 1.028 -11.409 32.109 1.00 24.03 194 THR A O 1
ATOM 1483 N N . LEU A 1 195 ? 0.971 -9.684 30.661 1.00 23.84 195 LEU A N 1
ATOM 1484 C CA . LEU A 1 195 ? 2.358 -9.268 30.860 1.00 23.84 195 LEU A CA 1
ATOM 1485 C C . LEU A 1 195 ? 2.356 -8.089 31.840 1.00 23.84 195 LEU A C 1
ATOM 1487 O O . LEU A 1 195 ? 1.835 -7.026 31.523 1.00 23.84 195 LEU A O 1
ATOM 1491 N N . ILE A 1 196 ? 2.886 -8.304 33.045 1.00 23.31 196 ILE A N 1
ATOM 1492 C CA . ILE A 1 196 ? 3.133 -7.244 34.029 1.00 23.31 196 ILE A CA 1
ATOM 1493 C C . ILE A 1 196 ? 4.578 -6.793 33.829 1.00 23.31 196 ILE A C 1
ATOM 1495 O O . ILE A 1 196 ? 5.489 -7.615 33.940 1.00 23.31 196 ILE A O 1
ATOM 1499 N N . ILE A 1 197 ? 4.784 -5.509 33.551 1.00 22.86 197 ILE A N 1
ATOM 1500 C CA . ILE A 1 197 ? 6.107 -4.882 33.544 1.00 22.86 197 ILE A CA 1
ATOM 1501 C C . ILE A 1 197 ? 6.148 -3.920 34.739 1.00 22.86 197 ILE A C 1
ATOM 1503 O O . ILE A 1 197 ? 5.208 -3.156 34.939 1.00 22.86 197 ILE A O 1
ATOM 1507 N N . HIS A 1 198 ? 7.181 -4.052 35.575 1.00 34.72 198 HIS A N 1
ATOM 1508 C CA . HIS A 1 198 ? 7.425 -3.207 36.751 1.00 34.72 198 HIS A CA 1
ATOM 1509 C C . HIS A 1 198 ? 7.920 -1.812 36.380 1.00 34.72 198 HIS A C 1
ATOM 1511 O O . HIS A 1 198 ? 8.710 -1.721 35.413 1.00 34.72 198 HIS A O 1
#

Secondary structure (DSSP, 8-state):
-------PPPPHHHHHHHHHHTT----HHHHHHHHHHHHHTT--STTHHHHHHHHHSTTPPPPHHHHHHHHHHHHHHHHHHH-TT---------STTS-HHHHHHHHHHHHHHHHHHHHHH-TTGGG--HHHHHHHHHHHHHTT----TTTHHHHTTS-S-----------SSS-TTSS-TT------S---------

Nearest PDB structures (foldseek):
  1izm-assembly1_A-2  TM=9.112E-01  e=1.907E-11  Haemophilus influenzae
  4gyt-assembly1_B-2  TM=7.465E-01  e=2.781E-06  Legionella pneumophila subsp. pneumophila str. Philadelphia 1
  6dvz-assembly1_B  TM=2.495E-01  e=8.341E+00  Mus musculus

Solvent-accessible surface area (backbone atoms only — not comparable to full-atom values): 12196 Å² total; per-residue (Å²): 136,83,80,78,72,78,51,57,65,63,55,64,71,61,48,36,52,44,29,57,75,71,68,35,91,56,52,51,22,25,50,49,17,25,50,49,12,28,45,76,33,66,57,87,63,79,65,56,56,64,51,50,18,51,75,56,45,84,55,45,80,68,57,70,67,49,47,48,46,52,51,30,35,50,49,25,51,50,54,24,69,72,38,95,79,67,66,60,72,83,61,58,81,73,63,94,86,56,51,73,64,60,41,46,48,36,46,15,41,15,40,47,24,19,51,49,22,24,45,75,53,29,92,57,56,92,71,51,58,67,74,64,29,52,53,52,52,52,44,55,54,49,37,55,58,58,83,58,85,90,69,51,77,72,50,78,82,54,77,90,86,83,85,88,85,70,75,82,89,78,83,92,82,73,64,80,89,77,60,66,99,78,78,75,86,74,78,91,75,94,75,90,83,81,86,85,81,134

Sequence (198 aa):
MRMSIQNEMPGYNAVDQLLNQQGVGLTPAEMHGLISGILCGGNKDSSWQPLVHDLTNEGLAFGHELAQALRNMHSATSDSLEDDGFLFQLYLPDGDEVSVFDRADALAGWVNHFLLGLGVTQPKLDKVKDETGEAIDDLRNIAQLGYDEDEDQEELENVSGGDYRIRTRCCAAVPRHLLSSETYCAGSSKADATLIIH

InterPro domains:
  IPR011978 YgfB-like [MF_00346] (8-192)
  IPR011978 YgfB-like [PF03695] (14-157)
  IPR011978 YgfB-like [TIGR02292] (19-154)
  IPR036255 YgfB-like superfamily [G3DSA:1.20.120.740] (6-160)
  IPR036255 YgfB-like superfamily [SSF101327] (9-158)

Foldseek 3Di:
DPPPPVLDQDDQVVLQVQCVVLVFPAHPLLLLLQLLLLVVLPDDDPPSQQVCCVQTPVSDHGDPVNVVNSVSSSVNQNVCVPDPVNNHDRPFDDDPPQDPQSRLQSLLSSLVSSLVNNCVSHVCLVVDDDPSVVVNVVSVVSNQDDDDPVPVPVPVVDDDDDDDDGDDDDDDRDPPVPDDPPPDPDDDDDDDDDDDDD

Radius of gyration: 18.79 Å; Cα contacts (8 Å, |Δi|>4): 189; chains: 1; bounding box: 39×42×58 Å

Mean predicted aligned error: 12.62 Å

Organism: NCBI:txid1134687

pLDDT: mean 72.73, std 25.45, range [22.86, 98.38]